Protein AF-A0A7S0M465-F1 (afdb_monomer_lite)

Sequence (315 aa):
QAPLLLCDGDSGLAAVRDRLAAGAGRPAFFLDVRPFVLGVIKTKIKFADHVETARRTAVSAMRAGGILAIDLGDVGTPNWKDKICNVEEYRKTFPLWMLDPSSHRECDKHGQVFRKDDKADIDGADWDEGLNRTLRSFRIVYLSACGPGNYLKDIQTDFLPQSKWSAMRVKVGVATEAISLKRLLDAINDTVNRDGLVPVILDETENSDTFLAFQHTQVVEMKALILRKASEGIDAVREEMRRKLVAAMKNGNTLLIRLTNAQPDLVADYSDEDFFPVAAIFDCRTVEVEGADDPPEQHNTGYGGMVGATPGGTP

Foldseek 3Di:
DFAEEEAAQPPFPVVVVVCLCVDDDAHEFEQECCCLQVHCVVPVDHPVNSLVVNLVSLLVLLLRLHEYEYECEASADPPSLVVQVVDPVSVQAHPSCVVDVPPPPPCPPVNSNADPVSQDDRVNHGSVVSSVVSVVSRHYYYYYNDHPVCCCVRPPVPPDPPPGHDYDHPDPDDDDDDDDLVCVVVVQVCCCVVPVDGDDDDDPPCVNVVSLVPFQEQEAEVVVLVVCCVVPNLQVSLQVLQVSVVVCVVVVHHYHYDCVVHDDPCCVRRDDPVRHNCCVRCVVDDPPPPDPDDDPPPPPPDDDDDDDDDDDDDD

Secondary structure (DSSP, 8-state):
-PPEEE--TTTHHHHHHHHHHHSTT--EEEEE-HHHHHHHHHH---HHHHHHHHHHHHHHHHHTT-EEEEE-TTT---SHHHHHHTSHHHHHHS-GGGT-TTS-----TT-TTS-GGG---BTTB-HHHHHHHHHTT-EEEEE----HHHHHHHTHHHH--TTS-EE----S--------GGGHHHHHHHHHHHH--PPPP--SSSHHHHHHHTSSEEEEEHHHHHHHHHHH-HHHHHHHHHHHHHHHHHHT-EEEEE-TT----IIIII-BTTTB-HHHH--------TT--SPPP----------PPPPPP--

Structure (mmCIF, N/CA/C/O backbone):
data_AF-A0A7S0M465-F1
#
_entry.id   AF-A0A7S0M465-F1
#
loop_
_atom_site.group_PDB
_atom_site.id
_atom_site.type_symbol
_atom_site.label_atom_id
_atom_site.label_alt_id
_atom_site.label_comp_id
_atom_site.label_asym_id
_atom_site.label_entity_id
_atom_site.label_seq_id
_atom_site.pdbx_PDB_ins_code
_atom_site.Cartn_x
_atom_site.Cartn_y
_atom_site.Cartn_z
_atom_site.occupancy
_atom_site.B_iso_or_equiv
_atom_site.auth_seq_id
_atom_site.auth_comp_id
_atom_site.auth_asym_id
_atom_site.auth_atom_id
_atom_site.pdbx_PDB_model_num
ATOM 1 N N . GLN A 1 1 ? -0.756 7.441 -7.969 1.00 50.56 1 GLN A N 1
ATOM 2 C CA . GLN A 1 1 ? -0.695 6.434 -6.890 1.00 50.56 1 GLN A CA 1
ATOM 3 C C . GLN A 1 1 ? 0.712 6.467 -6.337 1.00 50.56 1 GLN A C 1
ATOM 5 O O . GLN A 1 1 ? 1.638 6.542 -7.137 1.00 50.56 1 GLN A O 1
ATOM 10 N N . ALA A 1 2 ? 0.864 6.517 -5.015 1.00 45.16 2 ALA A N 1
ATOM 11 C CA . ALA A 1 2 ? 2.182 6.466 -4.397 1.00 45.16 2 ALA A CA 1
ATOM 12 C C . ALA A 1 2 ? 2.815 5.094 -4.691 1.00 45.16 2 ALA A C 1
ATOM 14 O O . ALA A 1 2 ? 2.096 4.092 -4.623 1.00 45.16 2 ALA A O 1
ATOM 15 N N . PRO A 1 3 ? 4.102 5.016 -5.053 1.00 54.41 3 PRO A N 1
ATOM 16 C CA . PRO A 1 3 ? 4.749 3.728 -5.229 1.00 54.41 3 PRO A CA 1
ATOM 17 C C . PRO A 1 3 ? 4.926 3.056 -3.867 1.00 54.41 3 PRO A C 1
ATOM 19 O O . PRO A 1 3 ? 5.170 3.722 -2.859 1.00 54.41 3 PRO A O 1
ATOM 22 N N . LEU A 1 4 ? 4.770 1.738 -3.853 1.00 59.62 4 LEU A N 1
ATOM 23 C CA . LEU A 1 4 ? 4.742 0.935 -2.637 1.00 59.62 4 LEU A CA 1
ATOM 24 C C . LEU A 1 4 ? 6.126 0.350 -2.384 1.00 59.62 4 LEU A C 1
ATOM 26 O O . LEU A 1 4 ? 6.667 -0.286 -3.277 1.00 59.62 4 LEU A O 1
ATOM 30 N N . LEU A 1 5 ? 6.705 0.513 -1.202 1.00 58.34 5 LEU A N 1
ATOM 31 C CA . LEU A 1 5 ? 7.927 -0.214 -0.847 1.00 58.34 5 LEU A CA 1
ATOM 32 C C . LEU A 1 5 ? 7.570 -1.454 -0.028 1.00 58.34 5 LEU A C 1
ATOM 34 O O . LEU A 1 5 ? 6.904 -1.295 0.991 1.00 58.34 5 LEU A O 1
ATOM 38 N N . LEU A 1 6 ? 8.044 -2.636 -0.436 1.00 63.50 6 LEU A N 1
ATOM 39 C CA . LEU A 1 6 ? 7.978 -3.876 0.341 1.00 63.50 6 LEU A CA 1
ATOM 40 C C . LEU A 1 6 ? 9.369 -4.216 0.881 1.00 63.50 6 LEU A C 1
ATOM 42 O O . LEU A 1 6 ? 10.316 -4.439 0.122 1.00 63.50 6 LEU A O 1
ATOM 46 N N . CYS A 1 7 ? 9.454 -4.287 2.204 1.00 62.38 7 CYS A N 1
ATOM 47 C CA . CYS A 1 7 ? 10.585 -4.842 2.936 1.00 62.38 7 CYS A CA 1
ATOM 48 C C . CYS A 1 7 ? 10.052 -6.038 3.720 1.00 62.38 7 CYS A C 1
ATOM 50 O O . CYS A 1 7 ? 9.207 -5.854 4.597 1.00 62.38 7 CYS A O 1
ATOM 52 N N . ASP A 1 8 ? 10.504 -7.243 3.393 1.00 58.91 8 ASP A N 1
ATOM 53 C CA . ASP A 1 8 ? 10.236 -8.429 4.208 1.00 58.91 8 ASP A CA 1
ATOM 54 C C . ASP A 1 8 ? 11.516 -8.709 4.985 1.00 58.91 8 ASP A C 1
ATOM 56 O O . ASP A 1 8 ? 12.495 -9.225 4.442 1.00 58.91 8 ASP A O 1
ATOM 60 N N . GLY A 1 9 ? 11.534 -8.202 6.220 1.00 54.56 9 GLY A N 1
ATOM 61 C CA . GLY A 1 9 ? 12.703 -8.218 7.095 1.00 54.56 9 GLY A CA 1
ATOM 62 C C . GLY A 1 9 ? 13.150 -9.624 7.486 1.00 54.56 9 GLY A C 1
ATOM 63 O O . GLY A 1 9 ? 14.330 -9.792 7.779 1.00 54.56 9 GLY A O 1
ATOM 64 N N . ASP A 1 10 ? 12.246 -10.609 7.412 1.00 54.31 10 ASP A N 1
ATOM 65 C CA . ASP A 1 10 ? 12.457 -11.942 7.984 1.00 54.31 10 ASP A CA 1
ATOM 66 C C . ASP A 1 10 ? 12.372 -13.064 6.932 1.00 54.31 10 ASP A C 1
ATOM 68 O O . ASP A 1 10 ? 13.139 -14.023 6.996 1.00 54.31 10 ASP A O 1
ATOM 72 N N . SER A 1 11 ? 11.516 -12.943 5.906 1.00 60.66 11 SER A N 1
ATOM 73 C CA . SER A 1 11 ? 11.363 -13.996 4.876 1.00 60.66 11 SER A CA 1
ATOM 74 C C . SER A 1 11 ? 12.333 -13.853 3.698 1.00 60.66 11 SER A C 1
ATOM 76 O O . SER A 1 11 ? 12.434 -14.741 2.847 1.00 60.66 11 SER A O 1
ATOM 78 N N . GLY A 1 12 ? 13.033 -12.719 3.620 1.00 68.44 12 GLY A N 1
ATOM 79 C CA . GLY A 1 12 ? 13.962 -12.400 2.544 1.00 68.44 12 GLY A CA 1
ATOM 80 C C . GLY A 1 12 ? 13.292 -12.053 1.208 1.00 68.44 12 GLY A C 1
ATOM 81 O O . GLY A 1 12 ? 12.119 -12.318 0.941 1.00 68.44 12 GLY A O 1
ATOM 82 N N . LEU A 1 13 ? 14.083 -11.452 0.316 1.00 74.38 13 LEU A N 1
ATOM 83 C CA . LEU A 1 13 ? 13.637 -10.945 -0.987 1.00 74.38 13 LEU A CA 1
ATOM 84 C C . LEU A 1 13 ? 13.003 -12.022 -1.889 1.00 74.38 13 LEU A C 1
ATOM 86 O O . LEU A 1 13 ? 12.102 -11.718 -2.669 1.00 74.38 13 LEU A O 1
ATOM 90 N N . ALA A 1 14 ? 13.471 -13.271 -1.799 1.00 80.56 14 ALA A N 1
ATOM 91 C CA . ALA A 1 14 ? 12.962 -14.379 -2.607 1.00 80.56 14 ALA A CA 1
ATOM 92 C C . ALA A 1 14 ? 11.491 -14.689 -2.290 1.00 80.56 14 ALA A C 1
ATOM 94 O O . ALA A 1 14 ? 10.670 -14.711 -3.201 1.00 80.56 14 ALA A O 1
ATOM 95 N N . ALA A 1 15 ? 11.129 -14.792 -1.008 1.00 75.31 15 ALA A N 1
ATOM 96 C CA . ALA A 1 15 ? 9.753 -15.063 -0.600 1.00 75.31 15 ALA A CA 1
ATOM 97 C C . ALA A 1 15 ? 8.784 -13.954 -1.045 1.00 75.31 15 ALA A C 1
ATOM 99 O O . ALA A 1 15 ? 7.658 -14.230 -1.459 1.00 75.31 15 ALA A O 1
ATOM 100 N N . VAL A 1 16 ? 9.220 -12.689 -1.018 1.00 74.94 16 VAL A N 1
ATOM 101 C CA . VAL A 1 16 ? 8.410 -11.562 -1.517 1.00 74.94 16 VAL A CA 1
ATOM 102 C C . VAL A 1 16 ? 8.178 -11.664 -3.017 1.00 74.94 16 VAL A C 1
ATOM 104 O O . VAL A 1 16 ? 7.069 -11.405 -3.485 1.00 74.94 16 VAL A O 1
ATOM 107 N N . ARG A 1 17 ? 9.208 -12.048 -3.777 1.00 83.00 17 ARG A N 1
ATOM 108 C CA . ARG A 1 17 ? 9.087 -12.272 -5.221 1.00 83.00 17 ARG A CA 1
ATOM 109 C C . ARG A 1 17 ? 8.108 -13.396 -5.515 1.00 83.00 17 ARG A C 1
ATOM 111 O O . ARG A 1 17 ? 7.217 -13.196 -6.335 1.00 83.00 17 ARG A O 1
ATOM 118 N N . ASP A 1 18 ? 8.226 -14.513 -4.809 1.00 83.38 18 ASP A N 1
ATOM 119 C CA . ASP A 1 18 ? 7.352 -15.669 -4.995 1.00 83.38 18 ASP A CA 1
ATOM 120 C C . ASP A 1 18 ? 5.898 -15.316 -4.672 1.00 83.38 18 ASP A C 1
ATOM 122 O O . ASP A 1 18 ? 4.999 -15.638 -5.443 1.00 83.38 18 ASP A O 1
ATOM 126 N N . ARG A 1 19 ? 5.650 -14.551 -3.602 1.00 77.50 19 ARG A N 1
ATOM 127 C CA . ARG A 1 19 ? 4.301 -14.070 -3.264 1.00 77.50 19 ARG A CA 1
ATOM 128 C C . ARG A 1 19 ? 3.743 -13.082 -4.279 1.00 77.50 19 ARG A C 1
ATOM 130 O O . ARG A 1 19 ? 2.567 -13.165 -4.616 1.00 77.50 19 ARG A O 1
ATOM 137 N N . LEU A 1 20 ? 4.559 -12.149 -4.770 1.00 80.56 20 LEU A N 1
ATOM 138 C CA . LEU A 1 20 ? 4.133 -11.230 -5.828 1.00 80.56 20 LEU A CA 1
ATOM 139 C C . LEU A 1 20 ? 3.821 -11.977 -7.125 1.00 80.56 20 LEU A C 1
ATOM 141 O O . LEU A 1 20 ? 2.860 -11.628 -7.805 1.00 80.56 20 LEU A O 1
ATOM 145 N N . ALA A 1 21 ? 4.601 -13.007 -7.447 1.00 83.88 21 ALA A N 1
ATOM 146 C CA . ALA A 1 21 ? 4.361 -13.868 -8.596 1.00 83.88 21 ALA A CA 1
ATOM 147 C C . ALA A 1 21 ? 3.111 -14.750 -8.415 1.00 83.88 21 ALA A C 1
ATOM 149 O O . ALA A 1 21 ? 2.392 -14.981 -9.382 1.00 83.88 21 ALA A O 1
ATOM 150 N N . ALA A 1 22 ? 2.832 -15.201 -7.188 1.00 79.69 22 ALA A N 1
ATOM 151 C CA . ALA A 1 22 ? 1.668 -16.015 -6.836 1.00 79.69 22 ALA A CA 1
ATOM 152 C C . ALA A 1 22 ? 0.379 -15.202 -6.595 1.00 79.69 22 ALA A C 1
ATOM 154 O O . ALA A 1 22 ? -0.691 -15.785 -6.422 1.00 79.69 22 ALA A O 1
ATOM 155 N N . GLY A 1 23 ? 0.463 -13.867 -6.555 1.00 73.44 23 GLY A N 1
ATOM 156 C CA . GLY A 1 23 ? -0.648 -12.976 -6.226 1.00 73.44 23 GLY A CA 1
ATOM 157 C C . GLY A 1 23 ? -1.877 -13.159 -7.126 1.00 73.44 23 GLY A C 1
ATOM 158 O O . GLY A 1 23 ? -1.770 -13.311 -8.343 1.00 73.44 23 GLY A O 1
ATOM 159 N N . ALA A 1 24 ? -3.060 -13.105 -6.504 1.00 51.75 24 ALA A N 1
ATOM 160 C CA . ALA A 1 24 ? -4.368 -13.492 -7.042 1.00 51.75 24 ALA A CA 1
ATOM 161 C C . ALA A 1 24 ? -4.915 -12.596 -8.180 1.00 51.75 24 ALA A C 1
ATOM 163 O O . ALA A 1 24 ? -5.942 -11.935 -8.034 1.00 51.75 24 ALA A O 1
ATOM 164 N N . GLY A 1 25 ? -4.253 -12.594 -9.339 1.00 71.06 25 GLY A N 1
ATOM 165 C CA . GLY A 1 25 ? -4.858 -12.143 -10.599 1.00 71.06 25 GLY A CA 1
ATOM 166 C C . GLY A 1 25 ? -4.150 -11.007 -11.331 1.00 71.06 25 GLY A C 1
ATOM 167 O O . GLY A 1 25 ? -4.726 -10.458 -12.269 1.00 71.06 25 GLY A O 1
ATOM 168 N N . ARG A 1 26 ? -2.918 -10.637 -10.950 1.00 80.94 26 ARG A N 1
ATOM 169 C CA . ARG A 1 26 ? -2.102 -9.694 -11.737 1.00 80.94 26 ARG A CA 1
ATOM 170 C C . ARG A 1 26 ? -0.683 -10.217 -11.932 1.00 80.94 26 ARG A C 1
ATOM 172 O O . ARG A 1 26 ? -0.046 -10.570 -10.945 1.00 80.94 26 ARG A O 1
ATOM 179 N N . PRO A 1 27 ? -0.153 -10.213 -13.166 1.00 88.94 27 PRO A N 1
ATOM 180 C CA . PRO A 1 27 ? 1.224 -10.618 -13.403 1.00 88.94 27 PRO A CA 1
ATOM 181 C C . PRO A 1 27 ? 2.200 -9.619 -12.770 1.00 88.94 27 PRO A C 1
ATOM 183 O O . PRO A 1 27 ? 2.052 -8.401 -12.921 1.00 88.94 27 PRO A O 1
ATOM 186 N N . ALA A 1 28 ? 3.207 -10.143 -12.075 1.00 90.31 28 ALA A N 1
ATOM 187 C CA . ALA A 1 28 ? 4.319 -9.372 -11.538 1.00 90.31 28 ALA A CA 1
ATOM 188 C C . ALA A 1 28 ? 5.539 -9.453 -12.466 1.00 90.31 28 ALA A C 1
ATOM 190 O O . ALA A 1 28 ? 5.893 -10.515 -12.974 1.00 90.31 28 ALA A O 1
ATOM 191 N N . PHE A 1 29 ? 6.195 -8.315 -12.666 1.00 92.31 29 PHE A N 1
ATOM 192 C CA . PHE A 1 29 ? 7.368 -8.143 -13.514 1.00 92.31 29 PHE A CA 1
ATOM 193 C C . PHE A 1 29 ? 8.492 -7.557 -12.675 1.00 92.31 29 PHE A C 1
ATOM 195 O O . PHE A 1 29 ? 8.299 -6.538 -12.017 1.00 92.31 29 PHE A O 1
ATOM 202 N N . PHE A 1 30 ? 9.670 -8.168 -12.717 1.00 91.44 30 PHE A N 1
ATOM 203 C CA . PHE A 1 30 ? 10.783 -7.786 -11.855 1.00 91.44 30 PHE A CA 1
ATOM 204 C C . PHE A 1 30 ? 11.860 -7.044 -12.643 1.00 91.44 30 PHE A C 1
ATOM 206 O O . PHE A 1 30 ? 12.346 -7.528 -13.666 1.00 91.44 30 PHE A O 1
ATOM 213 N N . LEU A 1 31 ? 12.242 -5.867 -12.155 1.00 90.50 31 LEU A N 1
ATOM 214 C CA . LEU A 1 31 ? 13.311 -5.039 -12.699 1.00 90.50 31 LEU A CA 1
ATOM 215 C C . LEU A 1 31 ? 14.465 -5.020 -11.697 1.00 90.50 31 LEU A C 1
ATOM 217 O O . LEU A 1 31 ? 14.378 -4.367 -10.664 1.00 90.50 31 LEU A O 1
ATOM 221 N N . ASP A 1 32 ? 15.542 -5.738 -12.011 1.00 89.81 32 ASP A N 1
ATOM 222 C CA . ASP A 1 32 ? 16.774 -5.755 -11.216 1.00 89.81 32 ASP A CA 1
ATOM 223 C C . ASP A 1 32 ? 17.556 -4.454 -11.434 1.00 89.81 32 ASP A C 1
ATOM 225 O O . ASP A 1 32 ? 17.956 -4.163 -12.561 1.00 89.81 32 ASP A O 1
ATOM 229 N N . VAL A 1 33 ? 17.794 -3.654 -10.392 1.00 87.75 33 VAL A N 1
ATOM 230 C CA . VAL A 1 33 ? 18.569 -2.408 -10.544 1.00 87.75 33 VAL A CA 1
ATOM 231 C C . VAL A 1 33 ? 20.077 -2.608 -10.398 1.00 87.75 33 VAL A C 1
ATOM 233 O O . VAL A 1 33 ? 20.839 -1.687 -10.706 1.00 87.75 33 VAL A O 1
ATOM 236 N N . ARG A 1 34 ? 20.551 -3.787 -9.968 1.00 87.25 34 ARG A N 1
ATOM 237 C CA . ARG A 1 34 ? 21.975 -4.031 -9.672 1.00 87.25 34 ARG A CA 1
ATOM 238 C C . ARG A 1 34 ? 22.906 -3.665 -10.826 1.00 87.25 34 ARG A C 1
ATOM 240 O O . ARG A 1 34 ? 23.941 -3.060 -10.542 1.00 87.25 34 ARG A O 1
ATOM 247 N N . PRO A 1 35 ? 22.590 -3.924 -12.110 1.00 90.19 35 PRO A N 1
ATOM 248 C CA . PRO A 1 35 ? 23.484 -3.519 -13.195 1.00 90.19 35 PRO A CA 1
ATOM 249 C C . PRO A 1 35 ? 23.598 -2.000 -13.378 1.00 90.19 35 PRO A C 1
ATOM 251 O O . PRO A 1 35 ? 24.667 -1.521 -13.757 1.00 90.19 35 PRO A O 1
ATOM 254 N N . PHE A 1 36 ? 22.568 -1.218 -13.031 1.00 85.25 36 PHE A N 1
ATOM 255 C CA . PHE A 1 36 ? 22.672 0.249 -13.018 1.00 85.25 36 PHE A CA 1
ATOM 256 C C . PHE A 1 36 ? 23.567 0.755 -11.883 1.00 85.25 36 PHE A C 1
ATOM 258 O O . PHE A 1 36 ? 24.259 1.772 -12.000 1.00 85.25 36 PHE A O 1
ATOM 265 N N . VAL A 1 37 ? 23.563 0.032 -10.769 1.00 83.50 37 VAL A N 1
ATOM 266 C CA . VAL A 1 37 ? 24.281 0.392 -9.551 1.00 83.50 37 VAL A CA 1
ATOM 267 C C . VAL A 1 37 ? 25.748 -0.024 -9.624 1.00 83.50 37 VAL A C 1
ATOM 269 O O . VAL A 1 37 ? 26.639 0.825 -9.567 1.00 83.50 37 VAL A O 1
ATOM 272 N N . LEU A 1 38 ? 25.985 -1.324 -9.779 1.00 84.69 38 LEU A N 1
ATOM 273 C CA . LEU A 1 38 ? 27.286 -1.978 -9.661 1.00 84.69 38 LEU A CA 1
ATOM 274 C C . LEU A 1 38 ? 28.108 -1.933 -10.955 1.00 84.69 38 LEU A C 1
ATOM 276 O O . LEU A 1 38 ? 29.318 -2.164 -10.922 1.00 84.69 38 LEU A O 1
ATOM 280 N N . GLY A 1 39 ? 27.458 -1.645 -12.085 1.00 84.94 39 GLY A N 1
ATOM 281 C CA . GLY A 1 39 ? 28.085 -1.572 -13.398 1.00 84.94 39 GLY A CA 1
ATOM 282 C C . GLY A 1 39 ? 28.521 -2.929 -13.964 1.00 84.94 39 GLY A C 1
ATOM 283 O O . GLY A 1 39 ? 28.316 -3.998 -13.379 1.00 84.94 39 GLY A O 1
ATOM 284 N N . VAL A 1 40 ? 29.146 -2.870 -15.143 1.00 88.81 40 VAL A N 1
ATOM 285 C CA . VAL A 1 40 ? 29.474 -4.042 -15.975 1.00 88.81 40 VAL A CA 1
ATOM 286 C C . VAL A 1 40 ? 30.501 -4.962 -15.318 1.00 88.81 40 VAL A C 1
ATOM 288 O O . VAL A 1 40 ? 30.406 -6.174 -15.455 1.00 88.81 40 VAL A O 1
ATOM 291 N N . ILE A 1 41 ? 31.465 -4.416 -14.572 1.00 87.44 41 ILE A N 1
ATOM 292 C CA . ILE A 1 41 ? 32.550 -5.209 -13.964 1.00 87.44 41 ILE A CA 1
ATOM 293 C C . ILE A 1 41 ? 31.986 -6.253 -12.995 1.00 87.44 41 ILE A C 1
ATOM 295 O O . ILE A 1 41 ? 32.416 -7.404 -12.998 1.00 87.44 41 ILE A O 1
ATOM 299 N N . LYS A 1 42 ? 31.003 -5.857 -12.183 1.00 88.88 42 LYS A N 1
ATOM 300 C CA . LYS A 1 42 ? 30.401 -6.729 -11.170 1.00 88.88 42 LYS A CA 1
ATOM 301 C C . LYS A 1 42 ? 29.280 -7.597 -11.733 1.00 88.88 42 LYS A C 1
ATOM 303 O O . LYS A 1 42 ? 29.162 -8.753 -11.350 1.00 88.88 42 LYS A O 1
ATOM 308 N N . THR A 1 43 ? 28.463 -7.052 -12.633 1.00 90.50 43 THR A N 1
ATOM 309 C CA . THR A 1 43 ? 27.266 -7.753 -13.131 1.00 90.50 43 THR A CA 1
ATOM 310 C C . THR A 1 43 ? 27.490 -8.521 -14.424 1.00 90.50 43 THR A C 1
ATOM 312 O O . THR A 1 43 ? 26.683 -9.378 -14.763 1.00 90.50 43 THR A O 1
ATOM 315 N N . LYS A 1 44 ? 28.578 -8.233 -15.149 1.00 94.06 44 LYS A N 1
ATOM 316 C CA . LYS A 1 44 ? 28.857 -8.722 -16.509 1.00 94.06 44 LYS A CA 1
ATOM 317 C C . LYS A 1 44 ? 27.785 -8.338 -17.540 1.00 94.06 44 LYS A C 1
ATOM 319 O O . LYS A 1 44 ? 27.780 -8.878 -18.641 1.00 94.06 44 LYS A O 1
ATOM 324 N N . ILE A 1 45 ? 26.911 -7.385 -17.211 1.00 92.56 45 ILE A N 1
ATOM 325 C CA . ILE A 1 45 ? 25.843 -6.890 -18.083 1.00 92.56 45 ILE A CA 1
ATOM 326 C C . ILE A 1 45 ? 26.211 -5.478 -18.530 1.00 92.56 45 ILE A C 1
ATOM 328 O O . ILE A 1 45 ? 26.539 -4.628 -17.700 1.00 92.56 45 ILE A O 1
ATOM 332 N N . LYS A 1 46 ? 26.172 -5.210 -19.840 1.00 92.31 46 LYS A N 1
ATOM 333 C CA . LYS A 1 46 ? 26.409 -3.861 -20.367 1.00 92.31 46 LYS A CA 1
ATOM 334 C C . LYS A 1 46 ? 25.254 -2.944 -19.977 1.00 92.31 46 LYS A C 1
ATOM 336 O O . LYS A 1 46 ? 24.094 -3.335 -20.039 1.00 92.31 46 LYS A O 1
ATOM 341 N N . PHE A 1 47 ? 25.575 -1.697 -19.638 1.00 88.75 47 PHE A N 1
ATOM 342 C CA . PHE A 1 47 ? 24.572 -0.725 -19.202 1.00 88.75 47 PHE A CA 1
ATOM 343 C C . PHE A 1 47 ? 23.463 -0.522 -20.249 1.00 88.75 47 PHE A C 1
ATOM 345 O O . PHE A 1 47 ? 22.293 -0.571 -19.894 1.00 88.75 47 PHE A O 1
ATOM 352 N N . ALA A 1 48 ? 23.819 -0.386 -21.533 1.00 89.44 48 ALA A N 1
ATOM 353 C CA . ALA A 1 48 ? 22.864 -0.230 -22.636 1.00 89.44 48 ALA A CA 1
ATOM 354 C C . ALA A 1 48 ? 21.879 -1.410 -22.749 1.00 89.44 48 ALA A C 1
ATOM 356 O O . ALA A 1 48 ? 20.666 -1.211 -22.808 1.00 89.44 48 ALA A O 1
ATOM 357 N N . ASP A 1 49 ? 22.401 -2.640 -22.711 1.00 91.81 49 ASP A N 1
ATOM 358 C CA . ASP A 1 49 ? 21.596 -3.866 -22.787 1.00 91.81 49 ASP A CA 1
ATOM 359 C C . ASP A 1 49 ? 20.631 -3.959 -21.595 1.00 91.81 49 ASP A C 1
ATOM 361 O O . ASP A 1 49 ? 19.476 -4.376 -21.733 1.00 91.81 49 ASP A O 1
ATOM 365 N N . HIS A 1 50 ? 21.087 -3.514 -20.419 1.00 91.56 50 HIS A N 1
ATOM 366 C CA . HIS A 1 50 ? 20.257 -3.486 -19.221 1.00 91.56 50 HIS A CA 1
ATOM 367 C C . HIS A 1 50 ? 19.172 -2.410 -19.268 1.00 91.56 50 HIS A C 1
ATOM 369 O O . HIS A 1 50 ? 18.043 -2.676 -18.862 1.00 91.56 50 HIS A O 1
ATOM 375 N N . VAL A 1 51 ? 19.472 -1.219 -19.801 1.00 88.31 51 VAL A N 1
ATOM 376 C CA . VAL A 1 51 ? 18.465 -0.167 -20.030 1.00 88.31 51 VAL A CA 1
ATOM 377 C C . VAL A 1 51 ? 17.345 -0.695 -20.926 1.00 88.31 51 VAL A C 1
ATOM 379 O O . VAL A 1 51 ? 16.171 -0.535 -20.592 1.00 88.31 51 VAL A O 1
ATOM 382 N N . GLU A 1 52 ? 17.682 -1.369 -22.027 1.00 89.50 52 GLU A N 1
ATOM 383 C CA . GLU A 1 52 ? 16.682 -1.936 -22.938 1.00 89.50 52 GLU A CA 1
ATOM 384 C C . GLU A 1 52 ? 15.874 -3.062 -22.279 1.00 89.50 52 GLU A C 1
ATOM 386 O O . GLU A 1 52 ? 14.654 -3.124 -22.439 1.00 89.50 52 GLU A O 1
ATOM 391 N N . THR A 1 53 ? 16.525 -3.922 -21.493 1.00 91.75 53 THR A N 1
ATOM 392 C CA . THR A 1 53 ? 15.843 -4.974 -20.725 1.00 91.75 53 THR A CA 1
ATOM 393 C C . THR A 1 53 ? 14.845 -4.367 -19.740 1.00 91.75 53 THR A C 1
ATOM 395 O O . THR A 1 53 ? 13.667 -4.718 -19.746 1.00 91.75 53 THR A O 1
ATOM 398 N N . ALA A 1 54 ? 15.285 -3.392 -18.947 1.00 89.38 54 ALA A N 1
ATOM 399 C CA . ALA A 1 54 ? 14.452 -2.697 -17.976 1.00 89.38 54 ALA A CA 1
ATOM 400 C C . ALA A 1 54 ? 13.277 -1.955 -18.637 1.00 89.38 54 ALA A C 1
ATOM 402 O O . ALA A 1 54 ? 12.154 -2.003 -18.130 1.00 89.38 54 ALA A O 1
ATOM 403 N N . ARG A 1 55 ? 13.503 -1.335 -19.803 1.00 89.12 55 ARG A N 1
ATOM 404 C CA . ARG A 1 55 ? 12.452 -0.710 -20.615 1.00 89.12 55 ARG A CA 1
ATOM 405 C C . ARG A 1 55 ? 11.397 -1.736 -21.033 1.00 89.12 55 ARG A C 1
ATOM 407 O O . ARG A 1 55 ? 10.213 -1.515 -20.794 1.00 89.12 55 ARG A O 1
ATOM 414 N N . ARG A 1 56 ? 11.806 -2.874 -21.606 1.00 90.06 56 ARG A N 1
ATOM 415 C CA . ARG A 1 56 ? 10.889 -3.953 -22.029 1.00 90.06 56 ARG A CA 1
ATOM 416 C C . ARG A 1 56 ? 10.085 -4.519 -20.864 1.00 90.06 56 ARG A C 1
ATOM 418 O O . ARG A 1 56 ? 8.883 -4.742 -21.014 1.00 90.06 56 ARG A O 1
ATOM 425 N N . THR A 1 57 ? 10.714 -4.705 -19.706 1.00 91.25 57 THR A N 1
ATOM 426 C CA . THR A 1 57 ? 10.035 -5.146 -18.480 1.00 91.25 57 THR A CA 1
ATOM 427 C C . THR A 1 57 ? 8.957 -4.148 -18.057 1.00 91.25 57 THR A C 1
ATOM 429 O O . THR A 1 57 ? 7.818 -4.544 -17.815 1.00 91.25 57 THR A O 1
ATOM 432 N N . ALA A 1 58 ? 9.279 -2.851 -18.029 1.00 86.44 58 ALA A N 1
ATOM 433 C CA . ALA A 1 58 ? 8.322 -1.803 -17.676 1.00 86.44 58 ALA A CA 1
ATOM 434 C C . ALA A 1 58 ? 7.144 -1.734 -18.663 1.00 86.44 58 ALA A C 1
ATOM 436 O O . ALA A 1 58 ? 5.988 -1.673 -18.243 1.00 86.44 58 ALA A O 1
ATOM 437 N N . VAL A 1 59 ? 7.421 -1.805 -19.969 1.00 85.31 59 VAL A N 1
ATOM 438 C CA . VAL A 1 59 ? 6.388 -1.832 -21.017 1.00 85.31 59 VAL A CA 1
ATOM 439 C C . VAL A 1 59 ? 5.484 -3.054 -20.878 1.00 85.31 59 VAL A C 1
ATOM 441 O O . VAL A 1 59 ? 4.264 -2.918 -20.931 1.00 85.31 59 VAL A O 1
ATOM 444 N N . SER A 1 60 ? 6.056 -4.233 -20.636 1.00 89.00 60 SER A N 1
ATOM 445 C CA . SER A 1 60 ? 5.288 -5.472 -20.457 1.00 89.00 60 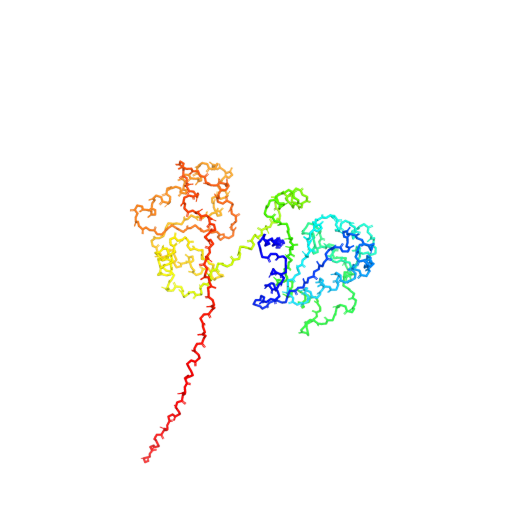SER A CA 1
ATOM 446 C C . SER A 1 60 ? 4.360 -5.389 -19.244 1.00 89.00 60 SER A C 1
ATOM 448 O O . SER A 1 60 ? 3.184 -5.739 -19.341 1.00 89.00 60 SER A O 1
ATOM 450 N N . ALA A 1 61 ? 4.852 -4.833 -18.135 1.00 88.19 61 ALA A N 1
ATOM 451 C CA . ALA A 1 61 ? 4.054 -4.612 -16.936 1.00 88.19 61 ALA A CA 1
ATOM 452 C C . ALA A 1 61 ? 2.872 -3.663 -17.176 1.00 88.19 61 ALA A C 1
ATOM 454 O O . ALA A 1 61 ? 1.763 -3.931 -16.713 1.00 88.19 61 ALA A O 1
ATOM 455 N N . MET A 1 62 ? 3.081 -2.587 -17.940 1.00 83.00 62 MET A N 1
ATOM 456 C CA . MET A 1 62 ? 2.011 -1.656 -18.311 1.00 83.00 62 MET A CA 1
ATOM 457 C C . MET A 1 62 ? 0.970 -2.299 -19.226 1.00 83.00 62 MET A C 1
ATOM 459 O O . MET A 1 62 ? -0.228 -2.159 -18.975 1.00 83.00 62 MET A O 1
ATOM 463 N N . ARG A 1 63 ? 1.404 -3.030 -20.261 1.00 84.75 63 ARG A N 1
ATOM 464 C CA . ARG A 1 63 ? 0.491 -3.727 -21.184 1.00 84.75 63 ARG A CA 1
ATOM 465 C C . ARG A 1 63 ? -0.380 -4.739 -20.452 1.00 84.75 63 ARG A C 1
ATOM 467 O O . ARG A 1 63 ? -1.559 -4.847 -20.745 1.00 84.75 63 ARG A O 1
ATOM 474 N N . ALA A 1 64 ? 0.181 -5.423 -19.463 1.00 86.19 64 ALA A N 1
ATOM 475 C CA . ALA A 1 64 ? -0.551 -6.402 -18.675 1.00 86.19 64 ALA A CA 1
ATOM 476 C C . ALA A 1 64 ? -1.416 -5.789 -17.555 1.00 86.19 64 ALA A C 1
ATOM 478 O O . ALA A 1 64 ? -2.094 -6.526 -16.843 1.00 86.19 64 ALA A O 1
ATOM 479 N N . GLY A 1 65 ? -1.354 -4.467 -17.327 1.00 82.88 65 GLY A N 1
ATOM 480 C CA . GLY A 1 65 ? -1.962 -3.839 -16.146 1.00 82.88 65 GLY A CA 1
ATOM 481 C C . GLY A 1 65 ? -1.459 -4.447 -14.829 1.00 82.88 65 GLY A C 1
ATOM 482 O O . GLY A 1 65 ? -2.200 -4.498 -13.845 1.00 82.88 65 GLY A O 1
ATOM 483 N N . GLY A 1 66 ? -0.228 -4.964 -14.846 1.00 86.81 66 GLY A N 1
ATOM 484 C CA . GLY A 1 66 ? 0.368 -5.767 -13.790 1.00 86.81 66 GLY A CA 1
ATOM 485 C C . GLY A 1 66 ? 1.147 -4.946 -12.768 1.00 86.81 66 GLY A C 1
ATOM 486 O O . GLY A 1 66 ? 0.973 -3.733 -12.622 1.00 86.81 66 GLY A O 1
ATOM 487 N N . ILE A 1 67 ? 2.033 -5.630 -12.052 1.00 86.06 67 ILE A N 1
ATOM 488 C CA . ILE A 1 67 ? 2.901 -5.034 -11.036 1.00 86.06 67 ILE A CA 1
ATOM 489 C C . ILE A 1 67 ? 4.321 -4.953 -11.594 1.00 86.06 67 ILE A C 1
ATOM 491 O O . ILE A 1 67 ? 4.893 -5.976 -11.952 1.00 86.06 67 ILE A O 1
ATOM 495 N N . LEU A 1 68 ? 4.914 -3.761 -11.640 1.00 88.44 68 LEU A N 1
ATOM 496 C CA . LEU A 1 68 ? 6.351 -3.589 -11.854 1.00 88.44 68 LEU A CA 1
ATOM 497 C C . LEU A 1 68 ? 7.056 -3.528 -10.496 1.00 88.44 68 LEU A C 1
ATOM 499 O O . LEU A 1 68 ? 6.991 -2.513 -9.803 1.00 88.44 68 LEU A O 1
ATOM 503 N N . ALA A 1 69 ? 7.725 -4.615 -10.130 1.00 88.38 69 ALA A N 1
ATOM 504 C CA . ALA A 1 69 ? 8.538 -4.746 -8.933 1.00 88.38 69 ALA A CA 1
ATOM 505 C C . ALA A 1 69 ? 9.997 -4.353 -9.228 1.00 88.38 69 ALA A C 1
ATOM 507 O O . ALA A 1 69 ? 10.740 -5.085 -9.880 1.00 88.38 69 ALA A O 1
ATOM 508 N N . ILE A 1 70 ? 10.412 -3.181 -8.759 1.00 86.50 70 ILE A N 1
ATOM 509 C CA . ILE A 1 70 ? 11.774 -2.660 -8.853 1.00 86.50 70 ILE A CA 1
ATOM 510 C C . ILE A 1 70 ? 12.578 -3.246 -7.706 1.00 86.50 70 ILE A C 1
ATOM 512 O O . ILE A 1 70 ? 12.419 -2.845 -6.556 1.00 86.50 70 ILE A O 1
ATOM 516 N N . ASP A 1 71 ? 13.441 -4.194 -8.027 1.00 87.38 71 ASP A N 1
ATOM 517 C CA . ASP A 1 71 ? 14.296 -4.842 -7.056 1.00 87.38 71 ASP A CA 1
ATOM 518 C C . ASP A 1 71 ? 15.567 -4.036 -6.802 1.00 87.38 71 ASP A C 1
ATOM 520 O O . ASP A 1 71 ? 16.437 -3.941 -7.669 1.00 87.38 71 ASP A O 1
ATOM 524 N N . LEU A 1 72 ? 15.654 -3.479 -5.596 1.00 79.06 72 LEU A N 1
ATOM 525 C CA . LEU A 1 72 ? 16.801 -2.748 -5.067 1.00 79.06 72 LEU A CA 1
ATOM 526 C C . LEU A 1 72 ? 17.850 -3.682 -4.442 1.00 79.06 72 LEU A C 1
ATOM 528 O O . LEU A 1 72 ? 18.966 -3.243 -4.172 1.00 79.06 72 LEU A O 1
ATOM 532 N N . GLY A 1 73 ? 17.521 -4.961 -4.233 1.00 75.12 73 GLY A N 1
ATOM 533 C CA . GLY A 1 73 ? 18.423 -5.970 -3.691 1.00 75.12 73 GLY A CA 1
ATOM 534 C C . GLY A 1 73 ? 19.057 -5.572 -2.356 1.00 75.12 73 GLY A C 1
ATOM 535 O O . GLY A 1 73 ? 18.418 -4.979 -1.486 1.00 75.12 73 GLY A O 1
ATOM 536 N N . ASP A 1 74 ? 20.336 -5.921 -2.223 1.00 71.25 74 ASP A N 1
ATOM 537 C CA . ASP A 1 74 ? 21.272 -5.536 -1.160 1.00 71.25 74 ASP A CA 1
ATOM 538 C C . ASP A 1 74 ? 22.069 -4.265 -1.494 1.00 71.25 74 ASP A C 1
ATOM 540 O O . ASP A 1 74 ? 22.732 -3.684 -0.638 1.00 71.25 74 ASP A O 1
ATOM 544 N N . VAL A 1 75 ? 22.023 -3.829 -2.753 1.00 66.19 75 VAL A N 1
ATOM 545 C CA . VAL A 1 75 ? 22.825 -2.708 -3.253 1.00 66.19 75 VAL A CA 1
ATOM 546 C C . VAL A 1 75 ? 22.268 -1.342 -2.856 1.00 66.19 75 VAL A C 1
ATOM 548 O O . VAL A 1 75 ? 22.929 -0.328 -3.086 1.00 66.19 75 VAL A O 1
ATOM 551 N N . GLY A 1 76 ? 21.067 -1.317 -2.273 1.00 63.12 76 GLY A N 1
ATOM 552 C CA . GLY A 1 76 ? 20.376 -0.101 -1.875 1.00 63.12 76 GLY A CA 1
ATOM 553 C C . GLY A 1 76 ? 19.981 0.757 -3.075 1.00 63.12 76 GLY A C 1
ATOM 554 O O . GLY A 1 76 ? 19.726 0.277 -4.181 1.00 63.12 76 GLY A O 1
ATOM 555 N N . THR A 1 77 ? 19.915 2.064 -2.857 1.00 61.38 77 THR A N 1
ATOM 556 C CA . THR A 1 77 ? 19.332 3.044 -3.783 1.00 61.38 77 THR A CA 1
ATOM 557 C C . THR A 1 77 ? 20.352 4.028 -4.376 1.00 61.38 77 THR A C 1
ATOM 559 O O . THR A 1 77 ? 20.086 5.228 -4.393 1.00 61.38 77 THR A O 1
ATOM 562 N N . PRO A 1 78 ? 21.509 3.623 -4.932 1.00 57.78 78 PRO A N 1
ATOM 563 C CA . PRO A 1 78 ? 22.435 4.609 -5.471 1.00 57.78 78 PRO A CA 1
ATOM 564 C C . PRO A 1 78 ? 21.933 5.097 -6.826 1.00 57.78 78 PRO A C 1
ATOM 566 O O . PRO A 1 78 ? 22.111 4.424 -7.838 1.00 57.78 78 PRO A O 1
ATOM 569 N N . ASN A 1 79 ? 21.279 6.258 -6.799 1.00 67.81 79 ASN A N 1
ATOM 570 C CA . ASN A 1 79 ? 21.002 7.227 -7.861 1.00 67.81 79 ASN A CA 1
ATOM 571 C C . ASN A 1 79 ? 20.959 6.719 -9.321 1.00 67.81 79 ASN A C 1
ATOM 573 O O . ASN A 1 79 ? 21.469 7.333 -10.260 1.00 67.81 79 ASN A O 1
ATOM 577 N N . TRP A 1 80 ? 20.382 5.540 -9.525 1.00 74.25 80 TRP A N 1
ATOM 578 C CA . TRP A 1 80 ? 20.407 4.852 -10.809 1.00 74.25 80 TRP A CA 1
ATOM 579 C C . TRP A 1 80 ? 19.487 5.542 -11.813 1.00 74.25 80 TRP A C 1
ATOM 581 O O . TRP A 1 80 ? 19.751 5.493 -13.012 1.00 74.25 80 TRP A O 1
ATOM 591 N N . LYS A 1 81 ? 18.459 6.238 -11.310 1.00 73.19 81 LYS A N 1
ATOM 592 C CA . LYS A 1 81 ? 17.605 7.125 -12.098 1.00 73.19 81 LYS A CA 1
ATOM 593 C C . LYS A 1 81 ? 18.455 8.199 -12.763 1.00 73.19 81 LYS A C 1
ATOM 595 O O . LYS A 1 81 ? 18.453 8.266 -13.986 1.00 73.19 81 LYS A O 1
ATOM 600 N N . ASP A 1 82 ? 19.277 8.926 -12.004 1.00 73.31 82 ASP A N 1
ATOM 601 C CA . ASP A 1 82 ? 20.141 9.972 -12.562 1.00 73.31 82 ASP A CA 1
ATOM 602 C C . ASP A 1 82 ? 21.138 9.420 -13.580 1.00 73.31 82 ASP A C 1
ATOM 604 O O . ASP A 1 82 ? 21.393 10.055 -14.601 1.00 73.31 82 ASP A O 1
ATOM 608 N N . LYS A 1 83 ? 21.659 8.204 -13.374 1.00 75.88 83 LYS A N 1
ATOM 609 C CA . LYS A 1 83 ? 22.527 7.553 -14.372 1.00 75.88 83 LYS A CA 1
ATOM 610 C C . LYS A 1 83 ? 21.819 7.320 -15.710 1.00 75.88 83 LYS A C 1
ATOM 612 O O . LYS A 1 83 ? 22.462 7.430 -16.749 1.00 75.88 83 LYS A O 1
ATOM 617 N N . ILE A 1 84 ? 20.524 7.004 -15.697 1.00 76.06 84 ILE A N 1
ATOM 618 C CA . ILE A 1 84 ? 19.713 6.872 -16.916 1.00 76.06 84 ILE A CA 1
ATOM 619 C C . ILE A 1 84 ? 19.363 8.266 -17.467 1.00 76.06 84 ILE A C 1
ATOM 621 O O . ILE A 1 84 ? 19.508 8.500 -18.664 1.00 76.06 84 ILE A O 1
ATOM 625 N N . CYS A 1 85 ? 18.959 9.206 -16.605 1.00 69.00 85 CYS A N 1
ATOM 626 C CA . CYS A 1 85 ? 18.549 10.567 -16.974 1.00 69.00 85 CYS A CA 1
ATOM 627 C C . CYS A 1 85 ? 19.671 11.398 -17.612 1.00 69.00 85 CYS A C 1
ATOM 629 O O . CYS A 1 85 ? 19.396 12.233 -18.473 1.00 69.00 85 CYS A O 1
ATOM 631 N N . ASN A 1 86 ? 20.920 11.176 -17.197 1.00 76.25 86 ASN A N 1
ATOM 632 C CA . ASN A 1 86 ? 22.085 11.925 -17.673 1.00 76.25 86 ASN A CA 1
ATOM 633 C C . ASN A 1 86 ? 22.588 11.467 -19.050 1.00 76.25 86 ASN A C 1
ATOM 635 O O . ASN A 1 86 ? 23.469 12.109 -19.619 1.00 76.25 86 ASN A O 1
ATOM 639 N N . VAL A 1 87 ? 22.040 10.382 -19.607 1.00 79.94 87 VAL A N 1
ATOM 640 C CA . VAL A 1 87 ? 22.373 9.914 -20.955 1.00 79.94 87 VAL A CA 1
ATOM 641 C C . VAL A 1 87 ? 21.199 10.210 -21.884 1.00 79.94 87 VAL A C 1
ATOM 643 O O . VAL A 1 87 ? 20.136 9.597 -21.781 1.00 79.94 87 VAL A O 1
ATOM 646 N N . GLU A 1 88 ? 21.395 11.148 -22.814 1.00 78.56 88 GLU A N 1
ATOM 647 C CA . GLU A 1 88 ? 20.335 11.651 -23.701 1.00 78.56 88 GLU A CA 1
ATOM 648 C C . GLU A 1 88 ? 19.635 10.536 -24.500 1.00 78.56 88 GLU A C 1
ATOM 650 O O . GLU A 1 88 ? 18.415 10.560 -24.666 1.00 78.56 88 GLU A O 1
A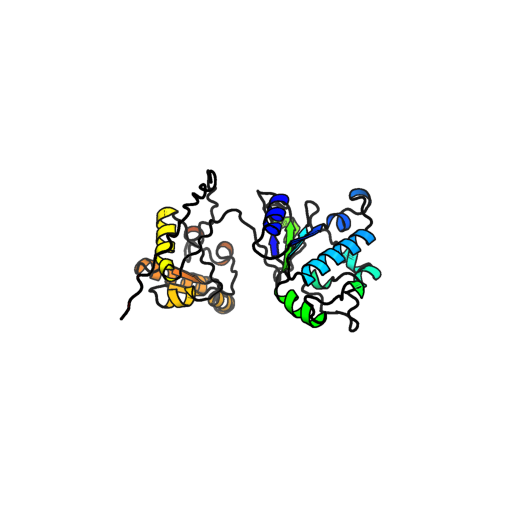TOM 655 N N . GLU A 1 89 ? 20.390 9.530 -24.949 1.00 81.88 89 GLU A N 1
ATOM 656 C CA . GLU A 1 89 ? 19.870 8.366 -25.676 1.00 81.88 89 GLU A CA 1
ATOM 657 C C . GLU A 1 89 ? 18.837 7.575 -24.855 1.00 81.88 89 GLU A C 1
ATOM 659 O O . GLU A 1 89 ? 17.768 7.208 -25.354 1.00 81.88 89 GLU A O 1
ATOM 664 N N . TYR A 1 90 ? 19.122 7.347 -23.573 1.00 80.75 90 TYR A N 1
ATOM 665 C CA . TYR A 1 90 ? 18.243 6.579 -22.695 1.00 80.75 90 TYR A CA 1
ATOM 666 C C . TYR A 1 90 ? 17.078 7.415 -22.189 1.00 80.75 90 TYR A C 1
ATOM 668 O O . TYR A 1 90 ? 15.971 6.900 -22.070 1.00 80.75 90 TYR A O 1
ATOM 676 N N . ARG A 1 91 ? 17.277 8.719 -21.972 1.00 75.00 91 ARG A N 1
ATOM 677 C CA . ARG A 1 91 ? 16.196 9.632 -21.581 1.00 75.00 91 ARG A CA 1
ATOM 678 C C . ARG A 1 91 ? 15.041 9.644 -22.592 1.00 75.00 91 ARG A C 1
ATOM 680 O O . ARG A 1 91 ? 13.894 9.788 -22.186 1.00 75.00 91 ARG A O 1
ATOM 687 N N . LYS A 1 92 ? 15.331 9.476 -23.888 1.00 72.94 92 LYS A N 1
ATOM 688 C CA . LYS A 1 92 ? 14.314 9.433 -24.958 1.00 72.94 92 LYS A CA 1
ATOM 689 C C . LYS A 1 92 ? 13.548 8.111 -25.020 1.00 72.94 92 LYS A C 1
ATOM 691 O O . LYS A 1 92 ? 12.415 8.087 -25.485 1.00 72.94 92 LYS A O 1
ATOM 696 N N . THR A 1 93 ? 14.163 7.018 -24.578 1.00 73.12 93 THR A N 1
ATOM 697 C CA . THR A 1 93 ? 13.657 5.654 -24.800 1.00 73.12 93 THR A CA 1
ATOM 698 C C . THR A 1 93 ? 13.166 4.972 -23.527 1.00 73.12 93 THR A C 1
ATOM 700 O O . THR A 1 93 ? 12.361 4.048 -23.597 1.00 73.12 93 THR A O 1
ATOM 703 N N . PHE A 1 94 ? 13.623 5.409 -22.357 1.00 76.38 94 PHE A N 1
ATOM 704 C CA . PHE A 1 94 ? 13.236 4.849 -21.074 1.00 76.38 94 PHE A CA 1
ATOM 705 C C . PHE A 1 94 ? 12.062 5.639 -20.475 1.00 76.38 94 PHE A C 1
ATOM 707 O O . PHE A 1 94 ? 12.126 6.869 -20.420 1.00 76.38 94 PHE A O 1
ATOM 714 N N . PRO A 1 95 ? 11.000 4.983 -19.973 1.00 70.38 95 PRO A N 1
ATOM 715 C CA . PRO A 1 95 ? 9.830 5.666 -19.430 1.00 70.38 95 PRO A CA 1
ATOM 716 C C . PRO A 1 95 ? 10.097 6.215 -18.016 1.00 70.38 95 PRO A C 1
ATOM 718 O O . PRO A 1 95 ? 9.505 5.778 -17.032 1.00 70.38 95 PRO A O 1
ATOM 721 N N . LEU A 1 96 ? 11.008 7.184 -17.894 1.00 67.00 96 LEU A N 1
ATOM 722 C CA . LEU A 1 96 ? 11.451 7.750 -16.612 1.00 67.00 96 LEU A CA 1
ATOM 723 C C . LEU A 1 96 ? 10.306 8.357 -15.796 1.00 67.00 96 LEU A C 1
ATOM 725 O O . LEU A 1 96 ? 10.336 8.285 -14.568 1.00 67.00 96 LEU A O 1
ATOM 729 N N . TRP A 1 97 ? 9.262 8.854 -16.466 1.00 64.50 97 TRP A N 1
ATOM 730 C CA . TRP A 1 97 ? 8.067 9.377 -15.806 1.00 64.50 97 TRP A CA 1
ATOM 731 C C . TRP A 1 97 ? 7.323 8.356 -14.948 1.00 64.50 97 TRP A C 1
ATOM 733 O O . TRP A 1 97 ? 6.599 8.719 -14.025 1.00 64.50 97 TRP A O 1
ATOM 743 N N . MET A 1 98 ? 7.536 7.065 -15.204 1.00 63.88 98 MET A N 1
ATOM 744 C CA . MET A 1 98 ? 7.005 6.004 -14.358 1.00 63.88 98 MET A CA 1
ATOM 745 C C . MET A 1 98 ? 7.715 5.953 -13.005 1.00 63.88 98 MET A C 1
ATOM 747 O O . MET A 1 98 ? 7.113 5.606 -11.998 1.00 63.88 98 MET A O 1
ATOM 751 N N . LEU A 1 99 ? 9.005 6.279 -12.971 1.00 64.88 99 LEU A N 1
ATOM 752 C CA . LEU A 1 99 ? 9.851 6.134 -11.790 1.00 64.88 99 LEU A CA 1
ATOM 753 C C . LEU A 1 99 ? 9.879 7.384 -10.915 1.00 64.88 99 LEU A C 1
ATOM 755 O O . LEU A 1 99 ? 10.346 7.319 -9.775 1.00 64.88 99 LEU A O 1
ATOM 759 N N . ASP A 1 100 ? 9.427 8.515 -11.442 1.00 57.66 100 ASP A N 1
ATOM 760 C CA . ASP A 1 100 ? 9.360 9.779 -10.733 1.00 57.66 100 ASP A CA 1
ATOM 761 C C . ASP A 1 100 ? 7.946 10.372 -10.850 1.00 57.66 100 ASP A C 1
ATOM 763 O O . ASP A 1 100 ? 7.615 10.982 -11.869 1.00 57.66 100 ASP A O 1
ATOM 767 N N . PRO A 1 101 ? 7.122 10.259 -9.789 1.00 45.41 101 PRO A N 1
ATOM 768 C CA . PRO A 1 101 ? 5.785 10.849 -9.748 1.00 45.41 101 PRO A CA 1
ATOM 769 C C . PRO A 1 101 ? 5.766 12.373 -9.942 1.00 45.41 101 PRO A C 1
ATOM 771 O O . PRO A 1 101 ? 4.698 12.936 -10.177 1.00 45.41 101 PRO A O 1
ATOM 774 N N . SER A 1 102 ? 6.909 13.047 -9.759 1.00 42.44 102 SER A N 1
ATOM 775 C CA . SER A 1 102 ? 7.065 14.495 -9.919 1.00 42.44 102 SER A CA 1
ATOM 776 C C . SER A 1 102 ? 7.592 14.918 -11.285 1.00 42.44 102 SER A C 1
ATOM 778 O O . SER A 1 102 ? 7.439 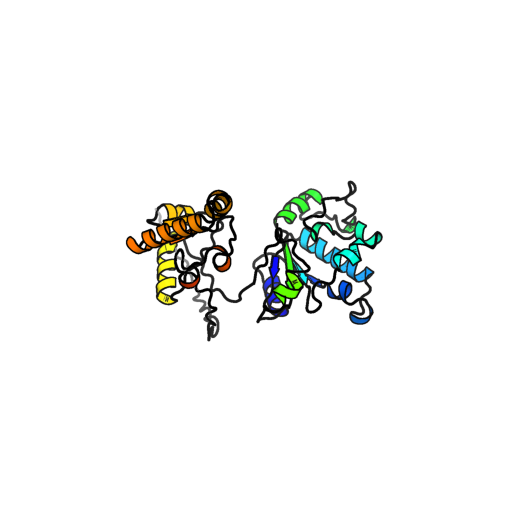16.082 -11.653 1.00 42.44 102 SER A O 1
ATOM 780 N N . SER A 1 103 ? 8.137 13.987 -12.066 1.00 51.25 103 SER A N 1
ATOM 781 C CA . SER A 1 103 ? 8.475 14.275 -13.451 1.00 51.25 103 SER A CA 1
ATOM 782 C C . SER A 1 103 ? 7.175 14.443 -14.241 1.00 51.25 103 SER A C 1
ATOM 784 O O . SER A 1 103 ? 6.291 13.582 -14.252 1.00 51.25 103 SER A O 1
ATOM 786 N N . HIS A 1 104 ? 6.997 15.627 -14.823 1.00 41.53 104 HIS A N 1
ATOM 787 C CA . HIS A 1 104 ? 5.813 15.936 -15.611 1.00 41.53 104 HIS A CA 1
ATOM 788 C C . HIS A 1 104 ? 5.638 14.902 -16.731 1.00 41.53 104 HIS A C 1
ATOM 790 O O . HIS A 1 104 ? 6.615 14.332 -17.218 1.00 41.53 104 HIS A O 1
ATOM 796 N N . ARG A 1 105 ? 4.386 14.687 -17.166 1.00 48.22 105 ARG A N 1
ATOM 797 C CA . ARG A 1 105 ? 4.032 13.950 -18.392 1.00 48.22 105 ARG A CA 1
ATOM 798 C C . ARG A 1 105 ? 4.564 14.677 -19.637 1.00 48.22 105 ARG A C 1
ATOM 800 O O . ARG A 1 105 ? 3.808 14.972 -20.554 1.00 48.22 105 ARG A O 1
ATOM 807 N N . GLU A 1 106 ? 5.860 14.936 -19.715 1.00 42.09 106 GLU A N 1
ATOM 808 C CA . GLU A 1 106 ? 6.558 15.142 -20.975 1.00 42.09 106 GLU A CA 1
ATOM 809 C C . GLU A 1 106 ? 6.692 13.770 -21.651 1.00 42.09 106 GLU A C 1
ATOM 811 O O . GLU A 1 106 ? 7.773 13.288 -21.972 1.00 42.09 106 GLU A O 1
ATOM 816 N N . CYS A 1 107 ? 5.551 13.105 -21.865 1.00 45.38 107 CYS A N 1
ATOM 817 C CA . CYS A 1 107 ? 5.407 12.333 -23.080 1.00 45.38 107 CYS A CA 1
ATOM 818 C C . CYS A 1 107 ? 5.612 13.376 -24.165 1.00 45.38 107 CYS A C 1
ATOM 820 O O . CYS A 1 107 ? 4.839 14.336 -24.249 1.00 45.38 107 CYS A O 1
ATOM 822 N N . ASP A 1 108 ? 6.702 13.268 -24.917 1.00 41.81 108 ASP A N 1
ATOM 823 C CA . ASP A 1 108 ? 6.827 14.132 -26.066 1.00 41.81 108 ASP A CA 1
ATOM 824 C C . ASP A 1 108 ? 5.543 13.982 -26.902 1.00 41.81 108 ASP A C 1
ATOM 826 O O . ASP A 1 108 ? 4.880 12.942 -26.943 1.00 41.81 108 ASP A O 1
ATOM 830 N N . LYS A 1 109 ? 5.161 15.065 -27.556 1.00 39.09 109 LYS A N 1
ATOM 831 C CA . LYS A 1 109 ? 4.052 15.160 -28.515 1.00 39.09 109 LYS A CA 1
ATOM 832 C C . LYS A 1 109 ? 4.141 14.141 -29.677 1.00 39.09 109 LYS A C 1
ATOM 834 O O . LYS A 1 109 ? 3.332 14.198 -30.597 1.00 39.09 109 LYS A O 1
ATOM 839 N N . HIS A 1 110 ? 5.106 13.218 -29.642 1.00 43.81 110 HIS A N 1
ATOM 840 C CA . HIS A 1 110 ? 5.384 12.180 -30.627 1.00 43.81 110 HIS A CA 1
ATOM 841 C C . HIS A 1 110 ? 5.353 10.748 -30.046 1.00 43.81 110 HIS A C 1
ATOM 843 O O . HIS A 1 110 ? 5.531 9.786 -30.795 1.00 43.81 110 HIS A O 1
ATOM 849 N N . GLY A 1 111 ? 5.097 10.564 -28.745 1.00 48.31 111 GLY A N 1
ATOM 850 C CA . GLY A 1 111 ? 5.045 9.252 -28.100 1.00 48.31 111 GLY A CA 1
ATOM 851 C C . GLY A 1 111 ? 6.339 8.431 -28.216 1.00 48.31 111 GLY A C 1
ATOM 852 O O . GLY A 1 111 ? 6.244 7.208 -28.340 1.00 48.31 111 GLY A O 1
ATOM 853 N N . GLN A 1 112 ? 7.521 9.067 -28.203 1.00 52.69 112 GLN A N 1
ATOM 854 C CA . GLN A 1 112 ? 8.832 8.420 -28.433 1.00 52.69 112 GLN A CA 1
ATOM 855 C C . GLN A 1 112 ? 9.279 7.442 -27.338 1.00 52.69 112 GLN A C 1
ATOM 857 O O . GLN A 1 112 ? 10.202 6.659 -27.554 1.00 52.69 112 GLN A O 1
ATOM 862 N N . VAL A 1 113 ? 8.602 7.432 -26.189 1.00 58.31 113 VAL A N 1
ATOM 863 C CA . VAL A 1 113 ? 8.894 6.495 -25.093 1.00 58.31 113 VAL A CA 1
ATOM 864 C C . VAL A 1 113 ? 8.642 5.037 -25.511 1.00 58.31 113 VAL A C 1
ATOM 866 O O . VAL A 1 113 ? 9.302 4.119 -25.026 1.00 58.31 113 VAL A O 1
ATOM 869 N N . PHE A 1 114 ? 7.706 4.818 -26.439 1.00 63.84 114 PHE A N 1
ATOM 870 C CA . PHE A 1 114 ? 7.342 3.494 -26.935 1.00 63.84 114 PHE A CA 1
ATOM 871 C C . PHE A 1 114 ? 7.820 3.333 -28.373 1.00 63.84 114 PHE A C 1
ATOM 873 O O . PHE A 1 114 ? 7.468 4.130 -29.250 1.00 63.84 114 PHE A O 1
ATOM 880 N N . ARG A 1 115 ? 8.607 2.285 -28.633 1.00 71.56 115 ARG A N 1
ATOM 881 C CA . ARG A 1 115 ? 9.021 1.959 -29.999 1.00 71.56 115 ARG A CA 1
ATOM 882 C C . ARG A 1 115 ? 7.795 1.524 -30.792 1.00 71.56 115 ARG A C 1
ATOM 884 O O . ARG A 1 115 ? 6.817 1.041 -30.227 1.00 71.56 115 ARG A O 1
ATOM 891 N N . LYS A 1 116 ? 7.861 1.657 -32.117 1.00 74.38 116 LYS A N 1
ATOM 892 C CA . LYS A 1 116 ? 6.778 1.224 -33.012 1.00 74.38 116 LYS A CA 1
ATOM 893 C C . LYS A 1 116 ? 6.370 -0.231 -32.747 1.00 74.38 116 LYS A C 1
ATOM 895 O O . LYS A 1 116 ? 5.184 -0.518 -32.687 1.00 74.38 116 LYS A O 1
ATOM 900 N N . ASP A 1 117 ? 7.350 -1.096 -32.498 1.00 77.94 117 ASP A N 1
ATOM 901 C CA . ASP A 1 117 ? 7.135 -2.521 -32.223 1.00 77.94 117 ASP A CA 1
ATOM 902 C C . ASP A 1 117 ? 6.473 -2.782 -30.858 1.00 77.94 117 ASP A C 1
ATOM 904 O O . ASP A 1 117 ? 5.876 -3.836 -30.649 1.00 77.94 117 ASP A O 1
ATOM 908 N N . ASP A 1 118 ? 6.548 -1.825 -29.927 1.00 73.06 118 ASP A N 1
ATOM 909 C CA . ASP A 1 118 ? 5.862 -1.924 -28.639 1.00 73.06 118 ASP A CA 1
ATOM 910 C C . ASP A 1 118 ? 4.375 -1.561 -28.763 1.00 73.06 118 ASP A C 1
ATOM 912 O O . ASP A 1 118 ? 3.573 -2.074 -27.986 1.00 73.06 118 ASP A O 1
ATOM 916 N N . LYS A 1 119 ? 4.008 -0.727 -29.751 1.00 69.31 119 LYS A N 1
ATOM 917 C CA . LYS A 1 119 ? 2.647 -0.216 -30.006 1.00 69.31 119 LYS A CA 1
ATOM 918 C C . LYS A 1 119 ? 1.756 -1.209 -30.762 1.00 69.31 119 LYS A C 1
ATOM 920 O O . LYS A 1 119 ? 1.008 -0.823 -31.654 1.00 69.31 119 LYS A O 1
ATOM 925 N N . ALA A 1 120 ? 1.864 -2.494 -30.449 1.00 73.69 120 ALA A N 1
ATOM 926 C CA . ALA A 1 120 ? 0.924 -3.483 -30.964 1.00 73.69 120 ALA A CA 1
ATOM 927 C C . ALA A 1 120 ? -0.394 -3.408 -30.181 1.00 73.69 120 ALA A C 1
ATOM 929 O O . ALA A 1 120 ? -0.354 -3.238 -28.957 1.00 73.69 120 ALA A O 1
ATOM 930 N N . ASP A 1 121 ? -1.521 -3.583 -30.876 1.00 69.75 121 ASP A N 1
ATOM 931 C CA . ASP A 1 121 ? -2.869 -3.564 -30.297 1.00 69.75 121 ASP A CA 1
ATOM 932 C C . ASP A 1 121 ? -2.918 -4.364 -28.988 1.00 69.75 121 ASP A C 1
ATOM 934 O O . ASP A 1 121 ? -2.431 -5.498 -28.898 1.00 69.75 121 ASP A O 1
ATOM 938 N N . ILE A 1 122 ? -3.464 -3.744 -27.942 1.00 71.19 122 ILE A N 1
ATOM 939 C CA . ILE A 1 122 ? -3.663 -4.386 -26.641 1.00 71.19 122 ILE A CA 1
ATOM 940 C C . ILE A 1 122 ? -5.114 -4.852 -26.621 1.00 71.19 122 ILE A C 1
ATOM 942 O O . ILE A 1 122 ? -6.028 -4.032 -26.654 1.00 71.19 122 ILE A O 1
ATOM 946 N N . ASP A 1 123 ? -5.326 -6.167 -26.595 1.00 74.50 123 ASP A N 1
ATOM 947 C CA . ASP A 1 123 ? -6.659 -6.783 -26.636 1.00 74.50 123 ASP A CA 1
ATOM 948 C C . ASP A 1 123 ? -7.524 -6.316 -27.827 1.00 74.50 123 ASP A C 1
ATOM 950 O O . ASP A 1 123 ? -8.739 -6.167 -27.699 1.00 74.50 123 ASP A O 1
ATOM 954 N N . GLY A 1 124 ? -6.902 -6.046 -28.982 1.00 76.31 124 GLY A N 1
ATOM 955 C CA . GLY A 1 124 ? -7.595 -5.581 -30.192 1.00 76.31 124 GLY A CA 1
ATOM 956 C C . GLY A 1 124 ? -8.090 -4.129 -30.143 1.00 76.31 124 GLY A C 1
ATOM 957 O O . GLY A 1 124 ? -8.801 -3.709 -31.053 1.00 76.31 124 GLY A O 1
ATOM 958 N N . ALA A 1 125 ? -7.735 -3.372 -29.101 1.00 74.31 125 ALA A N 1
ATOM 959 C CA . ALA A 1 125 ? -7.939 -1.929 -29.041 1.00 74.31 125 ALA A CA 1
ATOM 960 C C . ALA A 1 125 ? -6.703 -1.186 -29.566 1.00 74.31 125 ALA A C 1
ATOM 962 O O . ALA A 1 125 ? -5.576 -1.681 -29.440 1.00 74.31 125 ALA A O 1
ATOM 963 N N . ASP A 1 126 ? -6.926 0.029 -30.081 1.00 82.75 126 ASP A N 1
ATOM 964 C CA . ASP A 1 126 ? -5.843 0.970 -30.368 1.00 82.75 126 ASP A CA 1
ATOM 965 C C . ASP A 1 126 ? -4.946 1.119 -29.132 1.00 82.75 126 ASP A C 1
ATOM 967 O O . ASP A 1 126 ? -5.420 1.094 -27.990 1.00 82.75 126 ASP A O 1
ATOM 971 N N . TRP A 1 127 ? -3.640 1.248 -29.358 1.00 75.88 127 TRP A N 1
ATOM 972 C CA . TRP A 1 127 ? -2.644 1.297 -28.293 1.00 75.88 127 TRP A CA 1
ATOM 973 C C . TRP A 1 127 ? -2.991 2.310 -27.197 1.00 75.88 127 TRP A C 1
ATOM 975 O O . TRP A 1 127 ? -2.897 1.977 -26.013 1.00 75.88 127 TRP A O 1
ATOM 985 N N . ASP A 1 128 ? -3.412 3.523 -27.565 1.00 74.94 128 ASP A N 1
ATOM 986 C CA . ASP A 1 128 ? -3.690 4.576 -26.591 1.00 74.94 128 ASP A CA 1
ATOM 987 C C . ASP A 1 128 ? -4.946 4.250 -25.765 1.00 74.94 128 ASP A C 1
ATOM 989 O O . ASP A 1 128 ? -4.999 4.524 -24.562 1.00 74.94 128 ASP A O 1
ATOM 993 N N . GLU A 1 129 ? -5.945 3.603 -26.367 1.00 74.75 129 GLU A N 1
ATOM 994 C CA . GLU A 1 129 ? -7.153 3.143 -25.676 1.00 74.75 129 GLU A CA 1
ATOM 995 C C . GLU A 1 129 ? -6.863 1.959 -24.739 1.00 74.75 129 GLU A C 1
ATOM 997 O O . GLU A 1 129 ? -7.233 1.979 -23.557 1.00 74.75 129 GLU A O 1
ATOM 1002 N N . GLY A 1 130 ? -6.152 0.946 -25.239 1.00 73.12 130 GLY A N 1
ATOM 1003 C CA . GLY A 1 130 ? -5.764 -0.236 -24.475 1.00 73.12 130 GLY A CA 1
ATOM 1004 C C . GLY A 1 130 ? -4.860 0.114 -23.294 1.00 73.12 130 GLY A C 1
ATOM 1005 O O . GLY A 1 130 ? -5.098 -0.332 -22.169 1.00 73.12 130 GLY A O 1
ATOM 1006 N N . LEU A 1 131 ? -3.884 0.999 -23.506 1.00 73.19 131 LEU A N 1
ATOM 1007 C CA . LEU A 1 131 ? -2.997 1.472 -22.450 1.00 73.19 131 LEU A CA 1
ATOM 1008 C C . LEU A 1 131 ? -3.766 2.295 -21.404 1.00 73.19 131 LEU A C 1
ATOM 1010 O O . LEU A 1 131 ? -3.578 2.095 -20.206 1.00 73.19 131 LEU A O 1
ATOM 1014 N N . ASN A 1 132 ? -4.690 3.173 -21.811 1.00 71.75 132 ASN A N 1
ATOM 1015 C CA . ASN A 1 132 ? -5.521 3.927 -20.863 1.00 71.75 132 ASN A CA 1
ATOM 1016 C C . ASN A 1 132 ? -6.377 3.022 -19.962 1.00 71.75 132 ASN A C 1
ATOM 1018 O O . ASN A 1 132 ? -6.603 3.353 -18.791 1.00 71.75 132 ASN A O 1
ATOM 1022 N N . ARG A 1 133 ? -6.830 1.871 -20.474 1.00 73.69 133 ARG A N 1
ATOM 1023 C CA . ARG A 1 133 ? -7.521 0.853 -19.670 1.00 73.69 133 ARG A CA 1
ATOM 1024 C C . ARG A 1 133 ? -6.583 0.204 -18.653 1.00 73.69 133 ARG A C 1
ATOM 1026 O O . ARG A 1 133 ? -6.925 0.134 -17.471 1.00 73.69 133 ARG A O 1
ATOM 1033 N N . THR A 1 134 ? -5.410 -0.257 -19.082 1.00 72.56 134 THR A N 1
ATOM 1034 C CA . THR A 1 134 ? -4.500 -1.044 -18.231 1.00 72.56 134 THR A CA 1
ATOM 1035 C C . THR A 1 134 ? -3.723 -0.188 -17.231 1.00 72.56 134 THR A C 1
ATOM 1037 O O . THR A 1 134 ? -3.458 -0.640 -16.114 1.00 72.56 134 THR A O 1
ATOM 1040 N N . LEU A 1 135 ? -3.439 1.080 -17.554 1.00 69.75 135 LEU A N 1
ATOM 1041 C CA . LEU A 1 135 ? -2.739 2.023 -16.672 1.00 69.75 135 LEU A CA 1
ATOM 1042 C C . LEU A 1 135 ? -3.459 2.254 -15.338 1.00 69.75 135 LEU A C 1
ATOM 1044 O O . LEU A 1 135 ? -2.809 2.523 -14.329 1.00 69.75 135 LEU A O 1
ATOM 1048 N N . ARG A 1 136 ? -4.791 2.115 -15.292 1.00 70.56 136 ARG A N 1
ATOM 1049 C CA . ARG A 1 136 ? -5.558 2.208 -14.034 1.00 70.56 136 ARG A CA 1
ATOM 1050 C C . ARG A 1 136 ? -5.220 1.077 -13.059 1.00 70.56 136 ARG A C 1
ATOM 1052 O O . ARG A 1 136 ? -5.304 1.265 -11.840 1.00 70.56 136 ARG A O 1
ATOM 1059 N N . SER A 1 137 ? -4.807 -0.074 -13.581 1.00 73.25 137 SER A N 1
ATOM 1060 C CA . SER A 1 137 ? -4.463 -1.287 -12.828 1.00 73.25 137 SER A CA 1
ATOM 1061 C C . SER A 1 137 ? -2.960 -1.482 -12.642 1.00 73.25 137 SER A C 1
ATOM 1063 O O . SER A 1 137 ? -2.562 -2.164 -11.700 1.00 73.25 137 SER A O 1
ATOM 1065 N N . PHE A 1 138 ? -2.139 -0.826 -13.462 1.00 77.62 138 PHE A N 1
ATOM 1066 C CA . PHE A 1 138 ? -0.686 -0.826 -13.339 1.00 77.62 138 PHE A CA 1
ATOM 1067 C C . PHE A 1 138 ? -0.221 -0.299 -11.970 1.00 77.62 138 PHE A C 1
ATOM 1069 O O . PHE A 1 138 ? -0.718 0.719 -11.477 1.00 77.62 138 PHE A O 1
ATOM 1076 N N . ARG A 1 139 ? 0.729 -0.994 -11.335 1.00 77.69 139 ARG A N 1
ATOM 1077 C CA . ARG A 1 139 ? 1.308 -0.613 -10.035 1.00 77.69 139 ARG A CA 1
ATOM 1078 C C . ARG A 1 139 ? 2.827 -0.691 -10.077 1.00 77.69 139 ARG A C 1
ATOM 1080 O O . ARG A 1 139 ? 3.380 -1.584 -10.708 1.00 77.69 139 ARG A O 1
ATOM 1087 N N . ILE A 1 140 ? 3.485 0.210 -9.351 1.00 76.06 140 ILE A N 1
ATOM 1088 C CA . ILE A 1 140 ? 4.932 0.160 -9.125 1.00 76.06 140 ILE A CA 1
ATOM 1089 C C . ILE A 1 140 ? 5.181 -0.163 -7.663 1.00 76.06 140 ILE A C 1
ATOM 1091 O O . ILE A 1 140 ? 4.650 0.498 -6.765 1.00 76.06 140 ILE A O 1
ATOM 1095 N N . VAL A 1 141 ? 6.006 -1.178 -7.458 1.00 77.12 141 VAL A N 1
ATOM 1096 C CA . VAL A 1 141 ? 6.425 -1.663 -6.155 1.00 77.12 141 VAL A CA 1
ATOM 1097 C C . VAL A 1 141 ? 7.947 -1.645 -6.118 1.00 77.12 141 VAL A C 1
ATOM 1099 O O . VAL A 1 141 ? 8.584 -2.087 -7.061 1.00 77.12 141 VAL A O 1
ATOM 1102 N N . TYR A 1 142 ? 8.548 -1.137 -5.056 1.00 74.88 142 TYR A N 1
ATOM 1103 C CA . TYR A 1 142 ? 9.978 -1.223 -4.802 1.00 74.88 142 TYR A CA 1
ATOM 1104 C C . TYR A 1 142 ? 10.212 -2.358 -3.812 1.00 74.88 142 TYR A C 1
ATOM 1106 O O . TYR A 1 142 ? 9.524 -2.444 -2.800 1.00 74.88 142 TYR A O 1
ATOM 1114 N N . LEU A 1 143 ? 11.162 -3.236 -4.104 1.00 75.25 143 LEU A N 1
ATOM 1115 C CA . LEU A 1 143 ? 11.576 -4.316 -3.219 1.00 75.25 143 LEU A CA 1
ATOM 1116 C C . LEU A 1 143 ? 12.941 -3.967 -2.661 1.00 75.25 143 LEU A C 1
ATOM 1118 O O . LEU A 1 143 ? 13.849 -3.656 -3.426 1.00 75.25 143 LEU A O 1
ATOM 1122 N N . SER A 1 144 ? 13.089 -4.020 -1.346 1.00 72.31 144 SER A N 1
ATOM 1123 C CA . SER A 1 144 ? 14.387 -3.848 -0.705 1.00 72.31 144 SER A CA 1
ATOM 1124 C C . SER A 1 144 ? 14.620 -4.960 0.303 1.00 72.31 144 SER A C 1
ATOM 1126 O O . SER A 1 144 ? 13.727 -5.279 1.089 1.00 72.31 144 SER A O 1
ATOM 1128 N N . ALA A 1 145 ? 15.830 -5.522 0.292 1.00 65.00 145 ALA A N 1
ATOM 1129 C CA . ALA A 1 145 ? 16.273 -6.498 1.283 1.00 65.00 145 ALA A CA 1
ATOM 1130 C C . ALA A 1 145 ? 16.748 -5.838 2.593 1.00 65.00 145 ALA A C 1
ATOM 1132 O O . ALA A 1 145 ? 17.251 -6.526 3.479 1.00 65.00 145 ALA A O 1
ATOM 1133 N N . CYS A 1 146 ? 16.626 -4.510 2.733 1.00 58.97 146 CYS A N 1
ATOM 1134 C CA . CYS A 1 146 ? 16.981 -3.822 3.968 1.00 58.97 146 CYS A CA 1
ATOM 1135 C C . CYS A 1 146 ? 16.128 -4.349 5.131 1.00 58.97 146 CYS A C 1
ATOM 1137 O O . CYS A 1 146 ? 14.907 -4.180 5.147 1.00 58.97 146 CYS A O 1
ATOM 1139 N N . GLY A 1 147 ? 16.791 -4.925 6.137 1.00 53.09 147 GLY A N 1
ATOM 1140 C CA . GLY A 1 147 ? 16.164 -5.220 7.420 1.00 53.09 147 GLY A CA 1
ATOM 1141 C C . GLY A 1 147 ? 15.607 -3.948 8.085 1.00 53.09 147 GLY A C 1
ATOM 1142 O O . GLY A 1 147 ? 16.015 -2.828 7.744 1.00 53.09 147 GLY A O 1
ATOM 1143 N N . PRO A 1 148 ? 14.698 -4.089 9.064 1.00 49.84 148 PRO A N 1
ATOM 1144 C CA . PRO A 1 148 ? 13.950 -2.975 9.651 1.00 49.84 148 PRO A CA 1
ATOM 1145 C C . PRO A 1 148 ? 14.823 -1.840 10.221 1.00 49.84 148 PRO A C 1
ATOM 1147 O O . PRO A 1 148 ? 14.391 -0.688 10.205 1.00 49.84 148 PRO A O 1
ATOM 1150 N N . GLY A 1 149 ? 16.052 -2.134 10.668 1.00 51.94 149 GLY A N 1
ATOM 1151 C CA . GLY A 1 149 ? 17.006 -1.136 11.177 1.00 51.94 149 GLY A CA 1
ATOM 1152 C C . GLY A 1 149 ? 17.709 -0.294 10.101 1.00 51.94 149 GLY A C 1
ATOM 1153 O O . GLY A 1 149 ? 18.015 0.870 10.346 1.00 51.94 149 GLY A O 1
ATOM 1154 N N . ASN A 1 150 ? 17.914 -0.838 8.897 1.00 53.19 150 ASN A N 1
ATOM 1155 C CA . ASN A 1 150 ? 18.577 -0.126 7.792 1.00 53.19 150 ASN A CA 1
ATOM 1156 C C . ASN A 1 150 ? 17.581 0.681 6.944 1.00 53.19 150 ASN A C 1
ATOM 1158 O O . ASN A 1 150 ? 17.958 1.635 6.271 1.00 53.19 150 ASN A O 1
ATOM 1162 N N . TYR A 1 151 ? 16.288 0.356 7.034 1.00 55.28 151 TYR A N 1
ATOM 1163 C CA . TYR A 1 151 ? 15.208 1.066 6.348 1.00 55.28 151 TYR A CA 1
ATOM 1164 C C . TYR A 1 151 ? 15.199 2.583 6.627 1.00 55.28 151 TYR A C 1
ATOM 1166 O O . TYR A 1 151 ? 15.186 3.391 5.698 1.00 55.28 151 TYR A O 1
ATOM 1174 N N . LEU A 1 152 ? 15.235 2.979 7.906 1.00 52.88 152 LEU A N 1
ATOM 1175 C CA . LEU A 1 152 ? 15.193 4.391 8.315 1.00 52.88 152 LEU A CA 1
ATOM 1176 C C . LEU A 1 152 ? 16.423 5.175 7.836 1.00 52.88 152 LEU A C 1
ATOM 1178 O O . LEU A 1 152 ? 16.304 6.335 7.458 1.00 52.88 152 LEU A O 1
ATOM 1182 N N . LYS A 1 153 ? 17.595 4.536 7.848 1.00 57.56 153 LYS A N 1
ATOM 1183 C CA . LYS A 1 153 ? 18.881 5.184 7.575 1.00 57.56 153 LYS A CA 1
ATOM 1184 C C . LYS A 1 153 ? 19.204 5.295 6.084 1.00 57.56 153 LYS A C 1
ATOM 1186 O O . LYS A 1 153 ? 19.812 6.280 5.677 1.00 57.56 153 LYS A O 1
ATOM 1191 N N . ASP A 1 154 ? 18.796 4.310 5.288 1.00 54.41 154 ASP A N 1
ATOM 1192 C CA . ASP A 1 154 ? 19.209 4.218 3.884 1.00 54.41 154 ASP A CA 1
ATOM 1193 C C . ASP A 1 154 ? 18.080 4.611 2.916 1.00 54.41 154 ASP A C 1
ATOM 1195 O O . ASP A 1 154 ? 18.338 5.052 1.800 1.00 54.41 154 ASP A O 1
ATOM 1199 N N . ILE A 1 155 ? 16.810 4.481 3.325 1.00 54.41 155 ILE A N 1
ATOM 1200 C CA . ILE A 1 155 ? 15.660 4.766 2.449 1.00 54.41 155 ILE A CA 1
ATOM 1201 C C . ILE A 1 155 ? 14.974 6.085 2.819 1.00 54.41 155 ILE A C 1
ATOM 1203 O O . ILE A 1 155 ? 14.601 6.850 1.934 1.00 54.41 155 ILE A O 1
ATOM 1207 N N . GLN A 1 156 ? 14.812 6.404 4.103 1.00 54.22 156 GLN A N 1
ATOM 1208 C CA . GLN A 1 156 ? 14.082 7.616 4.497 1.00 54.22 156 GLN A CA 1
ATOM 1209 C C . GLN A 1 156 ? 14.851 8.911 4.182 1.00 54.22 156 GLN A C 1
ATOM 1211 O O . GLN A 1 156 ? 14.247 9.901 3.775 1.00 54.22 156 GLN A O 1
ATOM 1216 N N . THR A 1 157 ? 16.174 8.887 4.322 1.00 55.12 157 THR A N 1
ATOM 1217 C CA . THR A 1 157 ? 17.078 10.034 4.137 1.00 55.12 157 THR A CA 1
ATOM 1218 C C . THR A 1 157 ? 17.389 10.334 2.671 1.00 55.12 157 THR A C 1
ATOM 1220 O O . THR A 1 157 ? 17.444 11.504 2.301 1.00 55.12 157 THR A O 1
ATOM 1223 N N . ASP A 1 158 ? 17.516 9.303 1.829 1.00 51.00 158 ASP A N 1
ATOM 1224 C CA . ASP A 1 158 ? 17.932 9.458 0.426 1.00 51.00 158 ASP A CA 1
ATOM 1225 C C . ASP A 1 158 ? 16.760 9.435 -0.573 1.00 51.00 158 ASP A C 1
ATOM 1227 O O . ASP A 1 158 ? 16.905 9.877 -1.713 1.00 51.00 158 ASP A O 1
ATOM 1231 N N . PHE A 1 159 ? 15.586 8.924 -0.176 1.00 49.12 159 PHE A N 1
ATOM 1232 C CA . PHE A 1 159 ? 14.458 8.690 -1.093 1.00 49.12 159 PHE A CA 1
ATOM 1233 C C . PHE A 1 159 ? 13.262 9.627 -0.876 1.00 49.12 159 PHE A C 1
ATOM 1235 O O . PHE A 1 159 ? 12.475 9.833 -1.803 1.00 49.12 159 PHE A O 1
ATOM 1242 N N . LEU A 1 160 ? 13.084 10.174 0.333 1.00 52.56 160 LEU A N 1
ATOM 1243 C CA . LEU A 1 160 ? 11.825 10.793 0.748 1.00 52.56 160 LEU A CA 1
ATOM 1244 C C . LEU A 1 160 ? 11.990 12.283 1.089 1.00 52.56 160 LEU A C 1
ATOM 1246 O O . LEU A 1 160 ? 12.200 12.628 2.252 1.00 52.56 160 LEU A O 1
ATOM 1250 N N . PRO A 1 161 ? 11.736 13.223 0.157 1.00 44.69 161 PRO A N 1
ATOM 1251 C CA . PRO A 1 161 ? 11.074 14.444 0.593 1.00 44.69 161 PRO A CA 1
ATOM 1252 C C . PRO A 1 161 ? 9.758 13.988 1.247 1.00 44.69 161 PRO A C 1
ATOM 1254 O O . PRO A 1 161 ? 8.968 13.301 0.601 1.00 44.69 161 PRO A O 1
ATOM 1257 N N . GLN A 1 162 ? 9.586 14.290 2.537 1.00 44.91 162 GLN A N 1
ATOM 1258 C CA . GLN A 1 162 ? 8.700 13.646 3.531 1.00 44.91 162 GLN A CA 1
ATOM 1259 C C . GLN A 1 162 ? 7.185 13.511 3.205 1.00 44.91 162 GLN A C 1
ATOM 1261 O O . GLN A 1 162 ? 6.393 13.256 4.103 1.00 44.91 162 GLN A O 1
ATOM 1266 N N . SER A 1 163 ? 6.723 13.672 1.962 1.00 40.44 163 SER A N 1
ATOM 1267 C CA . SER A 1 163 ? 5.304 13.892 1.649 1.00 40.44 163 SER A CA 1
ATOM 1268 C C . SER A 1 163 ? 4.695 13.092 0.486 1.00 40.44 163 SER A C 1
ATOM 1270 O O . SER A 1 163 ? 3.553 13.377 0.130 1.00 40.44 163 SER A O 1
ATOM 1272 N N . LYS A 1 164 ? 5.378 12.116 -0.146 1.00 44.34 164 LYS A N 1
ATOM 1273 C CA . LYS A 1 164 ? 4.864 11.521 -1.414 1.00 44.34 164 LYS A CA 1
ATOM 1274 C C . LYS A 1 164 ? 4.839 9.993 -1.560 1.00 44.34 164 LYS A C 1
ATOM 1276 O O . LYS A 1 164 ? 4.389 9.518 -2.604 1.00 44.34 164 LYS A O 1
ATOM 1281 N N . TRP A 1 165 ? 5.286 9.220 -0.572 1.00 41.03 165 TRP A N 1
ATOM 1282 C CA . TRP A 1 165 ? 5.389 7.759 -0.699 1.00 41.03 165 TRP A CA 1
ATOM 1283 C C . TRP A 1 165 ? 4.787 7.037 0.507 1.00 41.03 165 TRP A C 1
ATOM 1285 O O . TRP A 1 165 ? 4.975 7.473 1.639 1.00 41.03 165 TRP A O 1
ATOM 1295 N N . SER A 1 166 ? 4.099 5.921 0.251 1.00 39.09 166 SER A N 1
ATOM 1296 C CA . SER A 1 166 ? 3.567 5.016 1.275 1.00 39.09 166 SER A CA 1
ATOM 1297 C C . SER A 1 166 ? 4.463 3.778 1.326 1.00 39.09 166 SER A C 1
ATOM 1299 O O . SER A 1 166 ? 4.477 2.976 0.393 1.00 39.09 166 SER A O 1
ATOM 1301 N N . ALA A 1 167 ? 5.240 3.619 2.395 1.00 41.38 167 ALA A N 1
ATOM 1302 C CA . ALA A 1 167 ? 5.979 2.383 2.629 1.00 41.38 167 ALA A CA 1
ATOM 1303 C C . ALA A 1 167 ? 5.053 1.368 3.299 1.00 41.38 167 ALA A C 1
ATOM 1305 O O . ALA A 1 167 ? 4.459 1.666 4.333 1.00 41.38 167 ALA A O 1
ATOM 1306 N N . MET A 1 168 ? 4.928 0.176 2.719 1.00 40.31 168 MET A N 1
ATOM 1307 C CA . MET A 1 168 ? 4.107 -0.890 3.282 1.00 40.31 168 MET A CA 1
ATOM 1308 C C . MET A 1 168 ? 5.022 -2.018 3.716 1.00 40.31 168 MET A C 1
ATOM 1310 O O . MET A 1 168 ? 5.526 -2.797 2.911 1.00 40.31 168 MET A O 1
ATOM 1314 N N . ARG A 1 169 ? 5.235 -2.119 5.025 1.00 44.81 169 ARG A N 1
ATOM 1315 C CA . ARG A 1 169 ? 5.842 -3.319 5.596 1.00 44.81 169 ARG A CA 1
ATOM 1316 C C . ARG A 1 169 ? 4.865 -4.466 5.361 1.00 44.81 169 ARG A C 1
ATOM 1318 O O . ARG A 1 169 ? 3.761 -4.448 5.901 1.00 44.81 169 ARG A O 1
ATOM 1325 N N . VAL A 1 170 ? 5.244 -5.431 4.527 1.00 37.88 170 VAL A N 1
ATOM 1326 C CA . VAL A 1 170 ? 4.461 -6.660 4.379 1.00 37.88 170 VAL A CA 1
ATOM 1327 C C . VAL A 1 170 ? 4.805 -7.511 5.581 1.00 37.88 170 VAL A C 1
ATOM 1329 O O . VAL A 1 170 ? 5.814 -8.208 5.588 1.00 37.88 170 VAL A O 1
ATOM 1332 N N . LYS A 1 171 ? 3.994 -7.405 6.629 1.00 40.62 171 LYS A N 1
ATOM 1333 C CA . LYS A 1 171 ? 4.049 -8.367 7.719 1.00 40.62 171 LYS A CA 1
ATOM 1334 C C . LYS A 1 171 ? 3.423 -9.662 7.211 1.00 40.62 171 LYS A C 1
ATOM 1336 O O . LYS A 1 171 ? 2.297 -9.664 6.716 1.00 40.62 171 LYS A O 1
ATOM 1341 N N . VAL A 1 172 ? 4.198 -10.734 7.260 1.00 39.56 172 VAL A N 1
ATOM 1342 C CA . VAL A 1 172 ? 3.781 -12.069 6.837 1.00 39.56 172 VAL A CA 1
ATOM 1343 C C . VAL A 1 172 ? 2.709 -12.607 7.776 1.00 39.56 172 VAL A C 1
ATOM 1345 O O . VAL A 1 172 ? 2.846 -12.486 8.988 1.00 39.56 172 VAL A O 1
ATOM 1348 N N . GLY A 1 173 ? 1.676 -13.230 7.201 1.00 42.50 173 GLY A N 1
ATOM 1349 C CA . GLY A 1 173 ? 0.818 -14.180 7.910 1.00 42.50 173 GLY A CA 1
ATOM 1350 C C . GLY A 1 173 ? -0.293 -13.587 8.773 1.00 42.50 173 GLY A C 1
ATOM 1351 O O . GLY A 1 173 ? -0.536 -14.099 9.858 1.00 42.50 173 GLY A O 1
ATOM 1352 N N . VAL A 1 174 ? -1.001 -12.547 8.323 1.00 54.94 174 VAL A N 1
ATOM 1353 C CA . VAL A 1 174 ? -2.309 -12.255 8.935 1.00 54.94 174 VAL A CA 1
ATOM 1354 C C . VAL A 1 174 ? -3.313 -13.232 8.329 1.00 54.94 174 VAL A C 1
ATOM 1356 O O . VAL A 1 174 ? -3.531 -13.201 7.118 1.00 54.94 174 VAL A O 1
ATOM 1359 N N . ALA A 1 175 ? -3.881 -14.126 9.138 1.00 59.31 175 ALA A N 1
ATOM 1360 C CA . ALA A 1 175 ? -4.974 -14.981 8.692 1.00 59.31 175 ALA A CA 1
ATOM 1361 C C . ALA A 1 175 ? -6.130 -14.088 8.212 1.00 59.31 175 ALA A C 1
ATOM 1363 O O . ALA A 1 175 ? -6.660 -13.285 8.979 1.00 59.31 175 ALA A O 1
ATOM 1364 N N . THR A 1 176 ? -6.484 -14.180 6.929 1.00 66.50 176 THR A N 1
ATOM 1365 C CA . THR A 1 176 ? -7.614 -13.449 6.354 1.00 66.50 176 THR A CA 1
ATOM 1366 C C . THR A 1 176 ? -8.802 -14.390 6.212 1.00 66.50 176 THR A C 1
ATOM 1368 O O . THR A 1 176 ? -8.725 -15.415 5.538 1.00 66.50 176 THR A O 1
ATOM 1371 N N . GLU A 1 177 ? -9.921 -14.038 6.841 1.00 78.19 177 GLU A N 1
ATOM 1372 C CA . GLU A 1 177 ? -11.182 -14.765 6.704 1.00 78.19 177 GLU A CA 1
ATOM 1373 C C . GLU A 1 177 ? -12.187 -13.898 5.942 1.00 78.19 177 GLU A C 1
ATOM 1375 O O . GLU A 1 177 ? -12.467 -12.759 6.318 1.00 78.19 177 GLU A O 1
ATOM 1380 N N . ALA A 1 178 ? -12.743 -14.438 4.856 1.00 83.06 178 ALA A N 1
ATOM 1381 C CA . ALA A 1 178 ? -13.848 -13.796 4.161 1.00 83.06 178 ALA A CA 1
ATOM 1382 C C . ALA A 1 178 ? -15.143 -14.034 4.946 1.00 83.06 178 ALA A C 1
ATOM 1384 O O . ALA A 1 178 ? -15.615 -15.165 5.062 1.00 83.06 178 ALA A O 1
ATOM 1385 N N . ILE A 1 179 ? -15.743 -12.958 5.448 1.00 89.19 179 ILE A N 1
ATOM 1386 C CA . ILE A 1 179 ? -16.978 -13.020 6.230 1.00 89.19 179 ILE A CA 1
ATOM 1387 C C . ILE A 1 179 ? -18.117 -12.305 5.509 1.00 89.19 179 ILE A C 1
ATOM 1389 O O . ILE A 1 179 ? -17.939 -11.283 4.850 1.00 89.19 179 ILE A O 1
ATOM 1393 N N . SER A 1 180 ? -19.333 -12.829 5.655 1.00 92.56 180 SER A N 1
ATOM 1394 C CA . SER A 1 180 ? -20.526 -12.101 5.226 1.00 92.56 180 SER A CA 1
ATOM 1395 C C . SER A 1 180 ? -20.790 -10.928 6.170 1.00 92.56 180 SER A C 1
ATOM 1397 O O . SER A 1 180 ? -20.659 -11.096 7.382 1.00 92.56 180 SER A O 1
ATOM 1399 N N . LEU A 1 181 ? -21.297 -9.807 5.653 1.00 90.31 181 LEU A N 1
ATOM 1400 C CA . LEU A 1 181 ? -21.636 -8.625 6.459 1.00 90.31 181 LEU A CA 1
ATOM 1401 C C . LEU A 1 181 ? -22.549 -8.938 7.659 1.00 90.31 181 LEU A C 1
ATOM 1403 O O . LEU A 1 181 ? -22.376 -8.383 8.737 1.00 90.31 181 LEU A O 1
ATOM 1407 N N . LYS A 1 182 ? -23.483 -9.886 7.501 1.00 93.06 182 LYS A N 1
ATOM 1408 C CA . LYS A 1 182 ? -24.394 -10.329 8.573 1.00 93.06 182 LYS A CA 1
ATOM 1409 C C . LYS A 1 182 ? -23.673 -10.946 9.775 1.00 93.06 182 LYS A C 1
ATOM 1411 O O . LYS A 1 182 ? -24.217 -10.920 10.867 1.00 93.06 182 LYS A O 1
ATOM 1416 N N . ARG A 1 183 ? -22.481 -11.503 9.556 1.00 93.19 183 ARG A N 1
ATOM 1417 C CA . ARG A 1 183 ? -21.637 -12.137 10.577 1.00 93.19 183 ARG A CA 1
ATOM 1418 C C . ARG A 1 183 ? -20.566 -11.190 11.115 1.00 93.19 183 ARG A C 1
ATOM 1420 O O . ARG A 1 183 ? -19.717 -11.637 11.870 1.00 93.19 183 ARG A O 1
ATOM 1427 N N . LEU A 1 184 ? -20.561 -9.912 10.720 1.00 91.88 184 LEU A N 1
ATOM 1428 C CA . LEU A 1 184 ? -19.467 -8.999 11.055 1.00 91.88 184 LEU A CA 1
ATOM 1429 C C . LEU A 1 184 ? -19.270 -8.856 12.570 1.00 91.88 184 LEU A C 1
ATOM 1431 O O . LEU A 1 184 ? -18.149 -8.985 13.044 1.00 91.88 184 LEU A O 1
ATOM 1435 N N . LEU A 1 185 ? -20.347 -8.637 13.331 1.00 92.06 185 LEU A N 1
ATOM 1436 C CA . LEU A 1 185 ? -20.252 -8.496 14.790 1.00 92.06 185 LEU A CA 1
ATOM 1437 C C . LEU A 1 185 ? -19.846 -9.802 15.474 1.00 92.06 185 LEU A C 1
ATOM 1439 O O . LEU A 1 185 ? -19.007 -9.774 16.370 1.00 92.06 185 LEU A O 1
ATOM 1443 N N . ASP A 1 186 ? -20.398 -10.930 15.025 1.00 92.25 186 ASP A N 1
ATOM 1444 C CA . ASP A 1 186 ? -20.045 -12.249 15.555 1.00 92.25 186 ASP A CA 1
ATOM 1445 C C . ASP A 1 186 ? -18.562 -12.540 15.307 1.00 92.25 186 ASP A C 1
ATOM 1447 O O . ASP A 1 186 ? -17.844 -12.873 16.237 1.00 92.25 186 ASP A O 1
ATOM 1451 N N . ALA A 1 187 ? -18.066 -12.293 14.091 1.00 90.69 187 ALA A N 1
ATOM 1452 C CA . ALA A 1 187 ? -16.662 -12.488 13.741 1.00 90.69 187 ALA A CA 1
ATOM 1453 C C . ALA A 1 187 ? -15.720 -11.579 14.546 1.00 90.69 187 ALA A C 1
ATOM 1455 O O . ALA A 1 187 ? -14.650 -12.022 14.964 1.00 90.69 187 ALA A O 1
ATOM 1456 N N . ILE A 1 188 ? -16.113 -10.323 14.792 1.00 89.88 188 ILE A N 1
ATOM 1457 C CA . ILE A 1 188 ? -15.360 -9.414 15.668 1.00 89.88 188 ILE A CA 1
ATOM 1458 C C . ILE A 1 188 ? -15.288 -9.996 17.082 1.00 89.88 188 ILE A C 1
ATOM 1460 O O . ILE A 1 188 ? -14.197 -10.120 17.631 1.00 89.88 188 ILE A O 1
ATOM 1464 N N . ASN A 1 189 ? -16.429 -10.381 17.655 1.00 89.94 189 ASN A N 1
ATOM 1465 C CA . ASN A 1 189 ? -16.493 -10.920 19.011 1.00 89.94 189 ASN A CA 1
ATOM 1466 C C . ASN A 1 189 ? -15.729 -12.241 19.138 1.00 89.94 189 ASN A C 1
ATOM 1468 O O . ASN A 1 189 ? -14.982 -12.417 20.096 1.00 89.94 189 ASN A O 1
ATOM 1472 N N . ASP A 1 190 ? -15.872 -13.143 18.171 1.00 88.62 190 ASP A N 1
ATOM 1473 C CA . ASP A 1 190 ? -15.172 -14.424 18.135 1.00 88.62 190 ASP A CA 1
ATOM 1474 C C . ASP A 1 190 ? -13.657 -14.211 18.079 1.00 88.62 190 ASP A C 1
ATOM 1476 O O . ASP A 1 190 ? -12.928 -14.842 18.838 1.00 88.62 190 ASP A O 1
ATOM 1480 N N . THR A 1 191 ? -13.180 -13.278 17.248 1.00 85.38 191 THR A N 1
ATOM 1481 C CA . THR A 1 191 ? -11.747 -12.947 17.141 1.00 85.38 191 THR A CA 1
ATOM 1482 C C . THR A 1 191 ? -11.215 -12.352 18.444 1.00 85.38 191 THR A C 1
ATOM 1484 O O . THR A 1 191 ? -10.175 -12.776 18.943 1.00 85.38 191 THR A O 1
ATOM 1487 N N . VAL A 1 192 ? -11.948 -11.406 19.039 1.00 85.31 192 VAL A N 1
ATOM 1488 C CA . VAL A 1 192 ? -11.559 -10.786 20.314 1.00 85.31 192 VAL A CA 1
ATOM 1489 C C . VAL A 1 192 ? -11.538 -11.823 21.441 1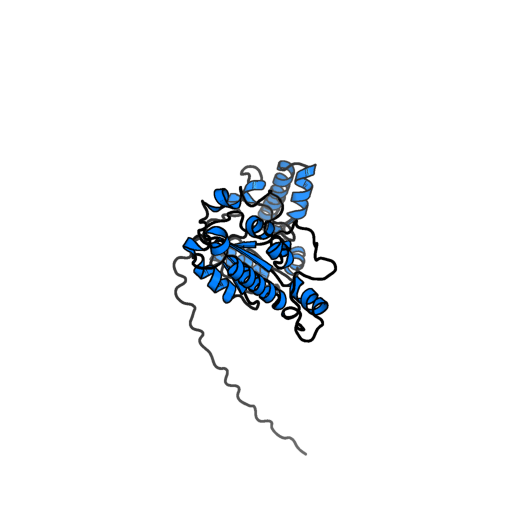.00 85.31 192 VAL A C 1
ATOM 1491 O O . VAL A 1 192 ? -10.602 -11.840 22.231 1.00 85.31 192 VAL A O 1
ATOM 1494 N N . ASN A 1 193 ? -12.531 -12.712 21.511 1.00 87.25 193 ASN A N 1
ATOM 1495 C CA . ASN A 1 193 ? -12.624 -13.721 22.568 1.00 87.25 193 ASN A CA 1
ATOM 1496 C C . ASN A 1 193 ? -11.609 -14.856 22.402 1.00 87.25 193 ASN A C 1
ATOM 1498 O O . ASN A 1 193 ? -11.098 -15.365 23.398 1.00 87.25 193 ASN A O 1
ATOM 1502 N N . ARG A 1 194 ? -11.349 -15.279 21.161 1.00 85.88 194 ARG A N 1
ATOM 1503 C CA . ARG A 1 194 ? -10.433 -16.380 20.852 1.00 85.88 194 ARG A CA 1
ATOM 1504 C C . ARG A 1 194 ? -8.978 -15.940 20.949 1.00 85.88 194 ARG A C 1
ATOM 1506 O O . ARG A 1 194 ? -8.186 -16.622 21.589 1.00 85.88 194 ARG A O 1
ATOM 1513 N N . ASP A 1 195 ? -8.649 -14.810 20.327 1.00 80.19 195 ASP A N 1
ATOM 1514 C CA . ASP A 1 195 ? -7.261 -14.400 20.103 1.00 80.19 195 ASP A CA 1
ATOM 1515 C C . ASP A 1 195 ? -6.840 -13.246 21.029 1.00 80.19 195 ASP A C 1
ATOM 1517 O O . ASP A 1 195 ? -5.651 -12.978 21.184 1.00 80.19 195 ASP A O 1
ATOM 1521 N N . GLY A 1 196 ? -7.792 -12.540 21.653 1.00 79.19 196 GLY A N 1
ATOM 1522 C CA . GLY A 1 196 ? -7.504 -11.333 22.436 1.00 79.19 196 GLY A CA 1
ATOM 1523 C C . GLY A 1 196 ? -7.044 -10.151 21.578 1.00 79.19 196 GLY A C 1
ATOM 1524 O O . GLY A 1 196 ? -6.486 -9.191 22.107 1.00 79.19 196 GLY A O 1
ATOM 1525 N N . LEU A 1 197 ? -7.240 -10.223 20.256 1.00 74.94 197 LEU A N 1
ATOM 1526 C CA . LEU A 1 197 ? -6.727 -9.257 19.285 1.00 74.94 197 LEU A CA 1
ATOM 1527 C C . LEU A 1 197 ? -7.827 -8.339 18.749 1.00 74.94 197 LEU A C 1
ATOM 1529 O O . LEU A 1 197 ? -8.995 -8.715 18.650 1.00 74.94 197 LEU A O 1
ATOM 1533 N N . VAL A 1 198 ? -7.429 -7.131 18.342 1.00 80.00 198 VAL A N 1
ATOM 1534 C CA . VAL A 1 198 ? -8.310 -6.171 17.665 1.00 80.00 198 VAL A CA 1
ATOM 1535 C C . VAL A 1 198 ? -8.371 -6.502 16.168 1.00 80.00 198 VAL A C 1
ATOM 1537 O O . VAL A 1 198 ? -7.343 -6.412 15.491 1.00 80.00 198 VAL A O 1
ATOM 1540 N N . PRO A 1 199 ? -9.544 -6.863 15.614 1.00 83.69 199 PRO A N 1
ATOM 1541 C CA . PRO A 1 199 ? -9.658 -7.204 14.201 1.00 83.69 199 PRO A CA 1
ATOM 1542 C C . PRO A 1 199 ? -9.529 -5.965 13.306 1.00 83.69 199 PRO A C 1
ATOM 1544 O O . PRO A 1 199 ? -10.077 -4.901 13.597 1.00 83.69 199 PRO A O 1
ATOM 1547 N N . VAL A 1 200 ? -8.851 -6.126 12.167 1.00 85.19 200 VAL A N 1
ATOM 1548 C CA . VAL A 1 200 ? -8.802 -5.126 11.090 1.00 85.19 200 VAL A CA 1
ATOM 1549 C C . VAL A 1 200 ? -9.778 -5.539 9.996 1.00 85.19 200 VAL A C 1
ATOM 1551 O O . VAL A 1 200 ? -9.646 -6.612 9.411 1.00 85.19 200 VAL A O 1
ATOM 1554 N N . ILE A 1 201 ? -10.751 -4.677 9.704 1.00 85.56 201 ILE A N 1
ATOM 1555 C CA . ILE A 1 201 ? -11.759 -4.920 8.669 1.00 85.56 201 ILE A CA 1
ATOM 1556 C C . ILE A 1 201 ? -11.292 -4.257 7.375 1.00 85.56 201 ILE A C 1
ATOM 1558 O O . ILE A 1 201 ? -11.076 -3.045 7.332 1.00 85.56 201 ILE A O 1
ATOM 1562 N N . LEU A 1 202 ? -11.151 -5.055 6.319 1.00 84.00 202 LEU A N 1
ATOM 1563 C CA . LEU A 1 202 ? -10.896 -4.577 4.964 1.00 84.00 202 LEU A CA 1
ATOM 1564 C C . LEU A 1 202 ? -12.191 -4.709 4.162 1.00 84.00 202 LEU A C 1
ATOM 1566 O O . LEU A 1 202 ? -12.667 -5.819 3.937 1.00 84.00 202 LEU A O 1
ATOM 1570 N N . ASP A 1 203 ? -12.765 -3.581 3.750 1.00 83.19 203 ASP A N 1
ATOM 1571 C CA . ASP A 1 203 ? -14.010 -3.545 2.986 1.00 83.19 203 ASP A CA 1
ATOM 1572 C C . ASP A 1 203 ? -13.891 -2.591 1.795 1.00 83.19 203 ASP A C 1
ATOM 1574 O O . ASP A 1 203 ? -13.849 -1.373 1.950 1.00 83.19 203 ASP A O 1
ATOM 1578 N N . GLU A 1 204 ? -13.854 -3.158 0.592 1.00 78.75 204 GLU A N 1
ATOM 1579 C CA . GLU A 1 204 ? -13.815 -2.402 -0.663 1.00 78.75 204 GLU A CA 1
ATOM 1580 C C . GLU A 1 204 ? -15.196 -1.866 -1.078 1.00 78.75 204 GLU A C 1
ATOM 1582 O O . GLU A 1 204 ? -15.293 -1.052 -1.993 1.00 78.75 204 GLU A O 1
ATOM 1587 N N . THR A 1 205 ? -16.271 -2.335 -0.435 1.00 82.00 205 THR A N 1
ATOM 1588 C CA . THR A 1 205 ? -17.660 -2.042 -0.818 1.00 82.00 205 THR A CA 1
ATOM 1589 C C . THR A 1 205 ? -18.305 -0.922 -0.006 1.00 82.00 205 THR A C 1
ATOM 1591 O O . THR A 1 205 ? -19.420 -0.522 -0.330 1.00 82.00 205 THR A O 1
ATOM 1594 N N . GLU A 1 206 ? -17.636 -0.443 1.050 1.00 80.44 206 GLU A N 1
ATOM 1595 C CA . GLU A 1 206 ? -18.137 0.553 2.020 1.00 80.44 206 GLU A CA 1
ATOM 1596 C C . GLU A 1 206 ? -19.422 0.127 2.775 1.00 80.44 206 GLU A C 1
ATOM 1598 O O . GLU A 1 206 ? -20.042 0.909 3.506 1.00 80.44 206 GLU A O 1
ATOM 1603 N N . ASN A 1 207 ? -19.836 -1.135 2.645 1.00 88.50 207 ASN A N 1
ATOM 1604 C CA . ASN A 1 207 ? -21.046 -1.656 3.277 1.00 88.50 207 ASN A CA 1
ATOM 1605 C C . ASN A 1 207 ? -20.880 -1.862 4.788 1.00 88.50 207 ASN A C 1
ATOM 1607 O O . ASN A 1 207 ? -21.852 -1.729 5.533 1.00 88.50 207 ASN A O 1
ATOM 1611 N N . SER A 1 208 ? -19.670 -2.178 5.250 1.00 89.06 208 SER A N 1
ATOM 1612 C CA . SER A 1 208 ? -19.329 -2.312 6.671 1.00 89.06 208 SER A CA 1
ATOM 1613 C C . SER A 1 208 ? -19.533 -1.002 7.425 1.00 89.06 208 SER A C 1
ATOM 1615 O O . SER A 1 208 ? -20.105 -1.013 8.513 1.00 89.06 208 SER A O 1
ATOM 1617 N N . ASP A 1 209 ? -19.170 0.126 6.814 1.00 86.50 209 ASP A N 1
ATOM 1618 C CA . ASP A 1 209 ? -19.368 1.457 7.386 1.00 86.50 209 ASP A CA 1
ATOM 1619 C C . ASP A 1 209 ? -20.853 1.768 7.574 1.00 86.50 209 ASP A C 1
ATOM 1621 O O . ASP A 1 209 ? -21.271 2.213 8.645 1.00 86.50 209 ASP A O 1
ATOM 1625 N N . THR A 1 210 ? -21.657 1.484 6.549 1.00 89.56 210 THR A N 1
ATOM 1626 C CA . THR A 1 210 ? -23.112 1.656 6.601 1.00 89.5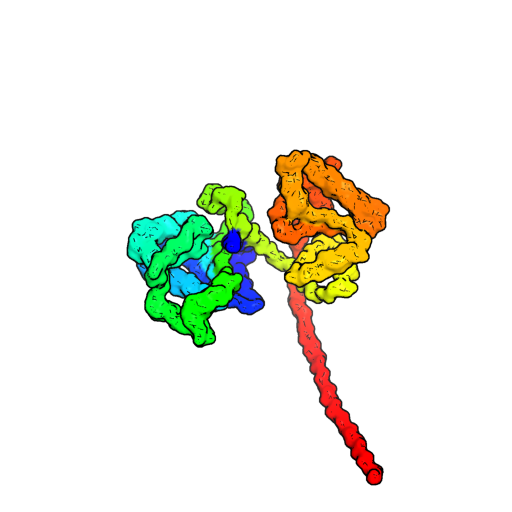6 210 THR A CA 1
ATOM 1627 C C . THR A 1 210 ? -23.730 0.742 7.657 1.00 89.56 210 THR A C 1
ATOM 1629 O O . THR A 1 210 ? -24.533 1.187 8.473 1.00 89.56 210 THR A O 1
ATOM 1632 N N . PHE A 1 211 ? -23.330 -0.529 7.687 1.00 93.38 211 PHE A N 1
ATOM 1633 C CA . PHE A 1 211 ? -23.810 -1.500 8.664 1.00 93.38 211 PHE A CA 1
ATOM 1634 C C . PHE A 1 211 ? -23.495 -1.074 10.101 1.00 93.38 211 PHE A C 1
ATOM 1636 O O . PHE A 1 211 ? -24.405 -1.055 10.929 1.00 93.38 211 PHE A O 1
ATOM 1643 N N . LEU A 1 212 ? -22.244 -0.697 10.388 1.00 91.06 212 LEU A N 1
ATOM 1644 C CA . LEU A 1 212 ? -21.802 -0.261 11.716 1.00 91.06 212 LEU A CA 1
ATOM 1645 C C . LEU A 1 212 ? -22.430 1.076 12.128 1.00 91.06 212 LEU A C 1
ATOM 1647 O O . LEU A 1 212 ? -22.663 1.287 13.313 1.00 91.06 212 LEU A O 1
ATOM 1651 N N . ALA A 1 213 ? -22.783 1.951 11.181 1.00 87.62 213 ALA A N 1
ATOM 1652 C CA . ALA A 1 213 ? -23.529 3.175 11.478 1.00 87.62 213 ALA A CA 1
ATOM 1653 C C . ALA A 1 213 ? -24.948 2.902 12.016 1.00 87.62 213 ALA A C 1
ATOM 1655 O O . ALA A 1 213 ? -25.472 3.708 12.783 1.00 87.62 213 ALA A O 1
ATOM 1656 N N . PHE A 1 214 ? -25.562 1.774 11.640 1.00 91.38 214 PHE A N 1
ATOM 1657 C CA . PHE A 1 214 ? -26.838 1.323 12.211 1.00 91.38 214 PHE A CA 1
ATOM 1658 C C . PHE A 1 214 ? -26.679 0.574 13.539 1.00 91.38 214 PHE A C 1
ATOM 1660 O O . PHE A 1 214 ? -27.679 0.319 14.211 1.00 91.38 214 PHE A O 1
ATOM 1667 N N . GLN A 1 215 ? -25.452 0.221 13.926 1.00 91.56 215 GLN A N 1
ATOM 1668 C CA . GLN A 1 215 ? -25.167 -0.381 15.225 1.00 91.56 215 GLN A CA 1
ATOM 1669 C C . GLN A 1 215 ? -24.922 0.701 16.284 1.00 91.56 215 GLN A C 1
ATOM 1671 O O . GLN A 1 215 ? -24.670 1.868 15.980 1.00 91.56 215 GLN A O 1
ATOM 1676 N N . HIS A 1 216 ? -24.956 0.313 17.561 1.00 91.12 216 HIS A N 1
ATOM 1677 C CA . HIS A 1 216 ? -24.547 1.177 18.670 1.00 91.12 216 HIS A CA 1
ATOM 1678 C C . HIS A 1 216 ? -23.014 1.335 18.706 1.00 91.12 216 HIS A C 1
ATOM 1680 O O . HIS A 1 216 ? -22.348 0.908 19.642 1.00 91.12 216 HIS A O 1
ATOM 1686 N N . THR A 1 217 ? -22.431 1.933 17.667 1.00 93.25 217 THR A N 1
ATOM 1687 C CA . THR A 1 217 ? -20.982 2.083 17.489 1.00 93.25 217 THR A CA 1
ATOM 1688 C C . THR A 1 217 ? -20.547 3.529 17.727 1.00 93.25 217 THR A C 1
ATOM 1690 O O . THR A 1 217 ? -21.187 4.479 17.281 1.00 93.25 217 THR A O 1
ATOM 1693 N N . GLN A 1 218 ? -19.433 3.717 18.435 1.00 95.56 218 GLN A N 1
ATOM 1694 C CA . GLN A 1 218 ? -18.760 5.010 18.563 1.00 95.56 218 GLN A CA 1
ATOM 1695 C C . GLN A 1 218 ? -17.716 5.143 17.460 1.00 95.56 218 GLN A C 1
ATOM 1697 O O . GLN A 1 218 ? -16.790 4.342 17.395 1.00 95.56 218 GLN A O 1
ATOM 1702 N N . VAL A 1 219 ? -17.848 6.150 16.594 1.00 94.75 219 VAL A N 1
ATOM 1703 C CA . VAL A 1 219 ? -16.982 6.294 15.414 1.00 94.75 219 VAL A CA 1
ATOM 1704 C C . VAL A 1 219 ? -15.951 7.405 15.605 1.00 94.75 219 VAL A C 1
ATOM 1706 O O . VAL A 1 219 ? -16.284 8.574 15.837 1.00 94.75 219 VAL A O 1
ATOM 1709 N N . VAL A 1 220 ? -14.679 7.051 15.449 1.00 94.25 220 VAL A N 1
ATOM 1710 C CA . VAL A 1 220 ? -13.548 7.974 15.342 1.00 94.25 220 VAL A CA 1
ATOM 1711 C C . VAL A 1 220 ? -13.185 8.112 13.864 1.00 94.25 220 VAL A C 1
ATOM 1713 O O . VAL A 1 220 ? -12.614 7.208 13.265 1.00 94.25 220 VAL A O 1
ATOM 1716 N N . GLU A 1 221 ? -13.540 9.250 13.270 1.00 94.38 221 GLU A N 1
ATOM 1717 C CA . GLU A 1 221 ? -13.267 9.559 11.864 1.00 94.38 221 GLU A CA 1
ATOM 1718 C C . GLU A 1 221 ? -11.867 10.168 11.719 1.00 94.38 221 GLU A C 1
ATOM 1720 O O . GLU A 1 221 ? -11.685 11.375 11.914 1.00 94.38 221 GLU A O 1
ATOM 1725 N N . MET A 1 222 ? -10.863 9.355 11.379 1.00 93.75 222 MET A N 1
ATOM 1726 C CA . MET A 1 222 ? -9.472 9.819 11.414 1.00 93.75 222 MET A CA 1
ATOM 1727 C C . MET A 1 222 ? -9.189 10.939 10.417 1.00 93.75 222 MET A C 1
ATOM 1729 O O . MET A 1 222 ? -8.429 11.855 10.728 1.00 93.75 222 MET A O 1
ATOM 1733 N N . LYS A 1 223 ? -9.836 10.936 9.247 1.00 92.75 223 LYS A N 1
ATOM 1734 C CA . LYS A 1 223 ? -9.674 12.013 8.263 1.00 92.75 223 LYS A CA 1
ATOM 1735 C C . LYS A 1 223 ? -10.098 13.372 8.826 1.00 92.75 223 LYS A C 1
ATOM 1737 O O . LYS A 1 223 ? -9.396 14.363 8.631 1.00 92.75 223 LYS A O 1
ATOM 1742 N N . ALA A 1 224 ? -11.225 13.422 9.537 1.00 93.88 224 ALA A N 1
ATOM 1743 C CA . ALA A 1 224 ? -11.717 14.654 10.148 1.00 93.88 224 ALA A CA 1
ATOM 1744 C C . ALA A 1 224 ? -10.769 15.149 11.251 1.00 93.88 224 ALA A C 1
ATOM 1746 O O . ALA A 1 224 ? -10.489 16.345 11.335 1.00 93.88 224 ALA A O 1
ATOM 1747 N N . LEU A 1 225 ? -10.230 14.227 12.051 1.00 93.69 225 LEU A N 1
ATOM 1748 C CA . LEU A 1 225 ? -9.277 14.549 13.111 1.00 93.69 225 LEU A CA 1
ATOM 1749 C C . LEU A 1 225 ? -7.945 15.078 12.571 1.00 93.69 225 LEU A C 1
ATOM 1751 O O . LEU A 1 225 ? -7.431 16.061 13.097 1.00 93.69 225 LEU A O 1
ATOM 1755 N N . ILE A 1 226 ? -7.423 14.505 11.483 1.00 91.44 226 ILE A N 1
ATOM 1756 C CA . ILE A 1 226 ? -6.201 14.996 10.824 1.00 91.44 226 ILE A CA 1
ATOM 1757 C C . ILE A 1 226 ? -6.379 16.443 10.345 1.00 91.44 226 ILE A C 1
ATOM 1759 O O . ILE A 1 226 ? -5.483 17.264 10.531 1.00 91.44 226 ILE A O 1
ATOM 1763 N N . LEU A 1 227 ? -7.533 16.777 9.758 1.00 93.00 227 LEU A N 1
ATOM 1764 C CA . LEU A 1 227 ? -7.816 18.145 9.307 1.00 93.00 227 LEU A CA 1
ATOM 1765 C C . LEU A 1 227 ? -7.936 19.120 10.486 1.00 93.00 227 LEU A C 1
ATOM 1767 O O . LEU A 1 227 ? -7.407 20.228 10.423 1.00 93.00 227 LEU A O 1
ATOM 1771 N N . ARG A 1 228 ? -8.587 18.695 11.575 1.00 95.12 228 ARG A N 1
ATOM 1772 C CA . ARG A 1 228 ? -8.774 19.515 12.783 1.00 95.12 228 ARG A CA 1
ATOM 1773 C C . ARG A 1 228 ? -7.506 19.666 13.617 1.00 95.12 228 ARG A C 1
ATOM 1775 O O . ARG A 1 228 ? -7.354 20.693 14.269 1.00 95.12 228 ARG A O 1
ATOM 1782 N N . LYS A 1 229 ? -6.556 18.726 13.539 1.00 94.06 229 LYS A N 1
ATOM 1783 C CA . LYS A 1 229 ? -5.235 18.824 14.193 1.00 94.06 229 LYS A CA 1
ATOM 1784 C C . LYS A 1 229 ? -4.544 20.155 13.875 1.00 94.06 229 LYS A C 1
ATOM 1786 O O . LYS A 1 229 ? -3.919 20.733 14.756 1.00 94.06 229 LYS A O 1
ATOM 1791 N N . ALA A 1 230 ? -4.684 20.655 12.643 1.00 90.88 230 ALA A N 1
ATOM 1792 C CA . ALA A 1 230 ? -4.073 21.914 12.216 1.00 90.88 230 ALA A CA 1
ATOM 1793 C C . ALA A 1 230 ? -4.727 23.163 12.836 1.00 90.88 230 ALA A C 1
ATOM 1795 O O . ALA A 1 230 ? -4.039 24.154 13.061 1.00 90.88 230 ALA A O 1
ATOM 1796 N N . SER A 1 231 ? -6.038 23.133 13.096 1.00 95.44 231 SER A N 1
ATOM 1797 C CA . SER A 1 231 ? -6.792 24.285 13.608 1.00 95.44 231 SER A CA 1
ATOM 1798 C C . SER A 1 231 ? -6.982 24.276 15.124 1.00 95.44 231 SER A C 1
ATOM 1800 O O . SER A 1 231 ? -7.011 25.335 15.739 1.00 95.44 231 SER A O 1
ATOM 1802 N N . GLU A 1 232 ? -7.135 23.097 15.725 1.00 96.19 232 GLU A N 1
ATOM 1803 C CA . GLU A 1 232 ? -7.499 22.921 17.139 1.00 96.19 232 GLU A CA 1
ATOM 1804 C C . GLU A 1 232 ? -6.341 22.392 17.996 1.00 96.19 232 GLU A C 1
ATOM 1806 O O . GLU A 1 232 ? -6.420 22.421 19.222 1.00 96.19 232 GLU A O 1
ATOM 1811 N N . GLY A 1 233 ? -5.255 21.935 17.366 1.00 94.81 233 GLY A N 1
ATOM 1812 C CA . GLY A 1 233 ? -4.124 21.308 18.044 1.00 94.81 233 GLY A CA 1
ATOM 1813 C C . GLY A 1 233 ? -4.336 19.817 18.329 1.00 94.81 233 GLY A C 1
ATOM 1814 O O . GLY A 1 233 ? -5.446 19.286 18.265 1.00 94.81 233 GLY A O 1
ATOM 1815 N N . ILE A 1 234 ? -3.237 19.115 18.620 1.00 92.25 234 ILE A N 1
ATOM 1816 C CA . ILE A 1 234 ? -3.246 17.658 18.817 1.00 92.25 234 ILE A CA 1
ATOM 1817 C C . ILE A 1 234 ? -3.943 17.238 20.120 1.00 92.25 234 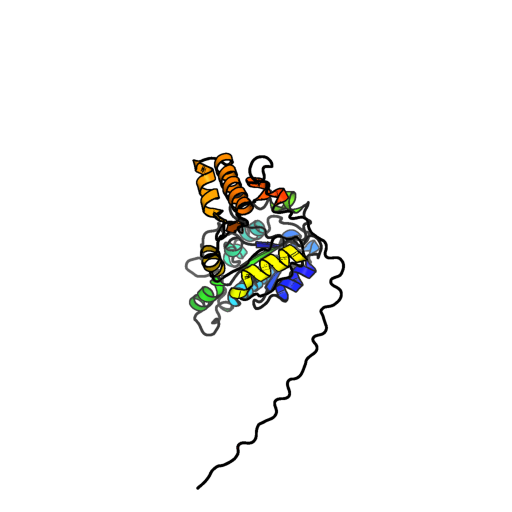ILE A C 1
ATOM 1819 O O . ILE A 1 234 ? -4.648 16.233 20.122 1.00 92.25 234 ILE A O 1
ATOM 1823 N N . ASP A 1 235 ? -3.834 18.025 21.192 1.00 93.06 235 ASP A N 1
ATOM 1824 C CA . ASP A 1 235 ? -4.411 17.678 22.500 1.00 93.06 235 ASP A CA 1
ATOM 1825 C C . ASP A 1 235 ? -5.944 17.686 22.471 1.00 93.06 235 ASP A C 1
ATOM 1827 O O . ASP A 1 235 ? -6.589 16.776 22.989 1.00 93.06 235 ASP A O 1
ATOM 1831 N N . ALA A 1 236 ? -6.546 18.664 21.784 1.00 93.50 236 ALA A N 1
ATOM 1832 C CA . ALA A 1 236 ? -7.994 18.722 21.588 1.00 93.50 236 ALA A CA 1
ATOM 1833 C C . ALA A 1 236 ? -8.511 17.502 20.808 1.00 93.50 236 ALA A C 1
ATOM 1835 O O . ALA A 1 236 ? -9.551 16.926 21.144 1.00 93.50 236 ALA A O 1
ATOM 1836 N N . VAL A 1 237 ? -7.752 17.079 19.792 1.00 94.44 237 VAL A N 1
ATOM 1837 C CA . VAL A 1 237 ? -8.043 15.884 18.995 1.00 94.44 237 VAL A CA 1
ATOM 1838 C C . VAL A 1 237 ? -7.918 14.611 19.839 1.00 94.44 237 VAL A C 1
ATOM 1840 O O . VAL A 1 237 ? -8.825 13.776 19.812 1.00 94.44 237 VAL A O 1
ATOM 1843 N N . ARG A 1 238 ? -6.851 14.471 20.634 1.00 91.56 238 ARG A N 1
ATOM 1844 C CA . ARG A 1 238 ? -6.653 13.332 21.547 1.00 91.56 238 ARG A CA 1
ATOM 1845 C C . ARG A 1 238 ? -7.763 13.246 22.595 1.00 91.56 238 ARG A C 1
ATOM 1847 O O . ARG A 1 238 ? -8.311 12.169 22.817 1.00 91.56 238 ARG A O 1
ATOM 1854 N N . GLU A 1 239 ? -8.173 14.373 23.170 1.00 93.62 239 GLU A N 1
ATOM 1855 C CA . GLU A 1 239 ? -9.281 14.429 24.130 1.00 93.62 239 GLU A CA 1
ATOM 1856 C C . GLU A 1 239 ? -10.630 14.043 23.499 1.00 93.62 239 GLU A C 1
ATOM 1858 O O . GLU A 1 239 ? -11.491 13.438 24.142 1.00 93.62 239 GLU A O 1
ATOM 1863 N N . GLU A 1 240 ? -10.862 14.355 22.224 1.00 94.38 240 GLU A N 1
ATOM 1864 C CA . GLU A 1 240 ? -12.034 13.837 21.512 1.00 94.38 240 GLU A CA 1
ATOM 1865 C C . GLU A 1 240 ? -11.977 12.317 21.327 1.00 94.38 240 GLU A C 1
ATOM 1867 O O . GLU A 1 240 ? -12.975 11.635 21.587 1.00 94.38 240 GLU A O 1
ATOM 1872 N N . MET A 1 241 ? -10.825 11.779 20.918 1.00 93.88 241 MET A N 1
ATOM 1873 C CA . MET A 1 241 ? -10.633 10.331 20.793 1.00 93.88 241 MET A CA 1
ATOM 1874 C C . MET A 1 241 ? -10.878 9.634 22.136 1.00 93.88 241 MET A C 1
ATOM 1876 O O . MET A 1 241 ? -11.628 8.655 22.190 1.00 93.88 241 MET A O 1
ATOM 1880 N N . ARG A 1 242 ? -10.347 10.190 23.235 1.00 93.31 242 ARG A N 1
ATOM 1881 C CA . ARG A 1 242 ? -10.584 9.702 24.600 1.00 93.31 242 ARG A CA 1
ATOM 1882 C C . ARG A 1 242 ? -12.058 9.675 24.950 1.00 93.31 242 ARG A C 1
ATOM 1884 O O . ARG A 1 242 ? -12.558 8.656 25.417 1.00 93.31 242 ARG A O 1
ATOM 1891 N N . ARG A 1 243 ? -12.777 10.777 24.718 1.00 94.81 243 ARG A N 1
ATOM 1892 C CA . ARG A 1 243 ? -14.213 10.867 25.024 1.00 94.81 243 ARG A CA 1
ATOM 1893 C C . ARG A 1 243 ? -15.014 9.798 24.289 1.00 94.81 243 ARG A C 1
ATOM 1895 O O . ARG A 1 243 ? -15.892 9.190 24.897 1.00 94.81 243 ARG A O 1
ATOM 1902 N N . LYS A 1 244 ? -14.687 9.526 23.022 1.00 95.44 244 LYS A N 1
ATOM 1903 C CA . LYS A 1 244 ? -15.331 8.466 22.230 1.00 95.44 244 LYS A CA 1
ATOM 1904 C C . LYS A 1 244 ? -15.010 7.069 22.755 1.00 95.44 244 LYS A C 1
ATOM 1906 O O . LYS A 1 244 ? -15.925 6.262 22.886 1.00 95.44 244 LYS A O 1
ATOM 1911 N N . LEU A 1 245 ? -13.757 6.803 23.122 1.00 92.50 245 LEU A N 1
ATOM 1912 C CA . LEU A 1 245 ? -13.360 5.548 23.766 1.00 92.50 245 LEU A CA 1
ATOM 1913 C C . LEU A 1 245 ? -14.081 5.336 25.098 1.00 92.50 245 LEU A C 1
ATOM 1915 O O . LEU A 1 245 ? -14.698 4.296 25.302 1.00 92.50 245 LEU A O 1
ATOM 1919 N N . VAL A 1 246 ? -14.067 6.332 25.983 1.00 91.56 246 VAL A N 1
ATOM 1920 C CA . VAL A 1 246 ? -14.744 6.255 27.284 1.00 91.56 246 VAL A CA 1
ATOM 1921 C C . VAL A 1 246 ? -16.248 6.056 27.100 1.00 91.56 246 VAL A C 1
ATOM 1923 O O . VAL A 1 246 ? -16.854 5.258 27.812 1.00 91.56 246 VAL A O 1
ATOM 1926 N N . ALA A 1 247 ? -16.864 6.733 26.127 1.00 95.12 247 ALA A N 1
ATOM 1927 C CA . ALA A 1 247 ? -18.270 6.529 25.793 1.00 95.12 247 ALA A CA 1
ATOM 1928 C C . ALA A 1 247 ? -18.546 5.118 25.250 1.00 95.12 247 ALA A C 1
ATOM 1930 O O . ALA A 1 247 ? -19.591 4.548 25.565 1.00 95.12 247 ALA A O 1
ATOM 1931 N N . ALA A 1 248 ? -17.629 4.549 24.465 1.00 93.38 248 ALA A N 1
ATOM 1932 C CA . ALA A 1 248 ? -17.732 3.180 23.975 1.00 93.38 248 ALA A CA 1
ATOM 1933 C C . ALA A 1 248 ? -17.688 2.187 25.146 1.00 93.38 248 ALA A C 1
ATOM 1935 O O . ALA A 1 248 ? -18.628 1.421 25.341 1.00 93.38 248 ALA A O 1
ATOM 1936 N N . MET A 1 249 ? -16.671 2.308 26.004 1.00 88.75 249 MET A N 1
ATOM 1937 C CA . MET A 1 249 ? -16.488 1.464 27.187 1.00 88.75 249 MET A CA 1
ATOM 1938 C C . MET A 1 249 ? -17.669 1.550 28.156 1.00 88.75 249 MET A C 1
ATOM 1940 O O . MET A 1 249 ? -18.193 0.527 28.585 1.00 88.75 249 MET A O 1
ATOM 1944 N N . LYS A 1 250 ? -18.123 2.767 28.479 1.00 94.50 250 LYS A N 1
ATOM 1945 C CA . LYS A 1 250 ? -19.209 2.992 29.444 1.00 94.50 250 LYS A CA 1
ATOM 1946 C C . LYS A 1 250 ? -20.520 2.328 29.023 1.00 94.50 250 LYS A C 1
ATOM 1948 O O . LYS A 1 250 ? -21.286 1.911 29.886 1.00 94.50 250 LYS A O 1
ATOM 1953 N N . ASN A 1 251 ? -20.784 2.266 27.721 1.00 93.62 251 ASN A N 1
ATOM 1954 C CA . ASN A 1 251 ? -22.036 1.744 27.181 1.00 93.62 251 ASN A CA 1
ATOM 1955 C C . ASN A 1 251 ? -21.912 0.307 26.646 1.00 93.62 251 ASN A C 1
ATOM 1957 O O . ASN A 1 251 ? -22.903 -0.224 26.160 1.00 93.62 251 ASN A O 1
ATOM 1961 N N . GLY A 1 252 ? -20.725 -0.311 26.705 1.00 89.38 252 GLY A N 1
ATOM 1962 C CA . GLY A 1 252 ? -20.481 -1.615 26.076 1.00 89.38 252 GLY A CA 1
ATOM 1963 C C . GLY A 1 252 ? -20.599 -1.578 24.547 1.00 89.38 252 GLY A C 1
ATOM 1964 O O . GLY A 1 252 ? -20.952 -2.574 23.925 1.00 89.38 252 GLY A O 1
ATOM 1965 N N . ASN A 1 253 ? -20.343 -0.418 23.946 1.00 92.06 253 ASN A N 1
ATOM 1966 C CA . ASN A 1 253 ? -20.460 -0.175 22.514 1.00 92.06 253 ASN A CA 1
ATOM 1967 C C . ASN A 1 253 ? -19.128 -0.450 21.804 1.00 92.06 253 ASN A C 1
ATOM 1969 O O . ASN A 1 253 ? -18.056 -0.209 22.359 1.00 92.06 253 ASN A O 1
ATOM 1973 N N . THR A 1 254 ? -19.182 -0.861 20.537 1.00 90.50 254 THR A N 1
ATOM 1974 C CA . THR A 1 254 ? -17.984 -0.981 19.693 1.00 90.50 254 THR A CA 1
ATOM 1975 C C . THR A 1 254 ? -17.381 0.400 19.433 1.00 90.50 254 THR A C 1
ATOM 1977 O O . THR A 1 254 ? -18.099 1.325 19.049 1.00 90.50 254 THR A O 1
ATOM 1980 N N . LEU A 1 255 ? -16.065 0.547 19.591 1.00 92.12 255 LEU A N 1
ATOM 1981 C CA . LEU A 1 255 ? -15.324 1.703 19.085 1.00 92.12 255 LEU A CA 1
ATOM 1982 C C . LEU A 1 255 ? -14.806 1.378 17.678 1.00 92.12 255 LEU A C 1
ATOM 1984 O O . LEU A 1 255 ? -13.956 0.507 17.520 1.00 92.12 255 LEU A O 1
ATOM 1988 N N . LEU A 1 256 ? -15.300 2.081 16.664 1.00 92.25 256 LEU A N 1
ATOM 1989 C CA . LEU A 1 256 ? -14.810 1.986 15.291 1.00 92.25 256 LEU A CA 1
ATOM 1990 C C . LEU A 1 256 ? -13.843 3.134 15.013 1.00 92.25 256 LEU A C 1
ATOM 1992 O O . LEU A 1 256 ? -14.229 4.303 15.061 1.00 92.25 256 LEU A O 1
ATOM 1996 N N . ILE A 1 257 ? -12.603 2.805 14.663 1.00 92.31 257 ILE A N 1
ATOM 1997 C CA . ILE A 1 257 ? -11.625 3.780 14.177 1.00 92.31 257 ILE A CA 1
ATOM 1998 C C . ILE A 1 257 ? -11.595 3.684 12.658 1.00 92.31 257 ILE A C 1
ATOM 2000 O O . ILE A 1 257 ? -11.061 2.736 12.086 1.00 92.31 257 ILE A O 1
ATOM 2004 N N . ARG A 1 258 ? -12.216 4.665 12.001 1.00 92.25 258 ARG A N 1
ATOM 2005 C CA . ARG A 1 258 ? -12.337 4.688 10.548 1.00 92.25 258 ARG A CA 1
ATOM 2006 C C . ARG A 1 258 ? -11.081 5.286 9.928 1.00 92.25 258 ARG A C 1
ATOM 2008 O O . ARG A 1 258 ? -10.742 6.445 10.174 1.00 92.25 258 ARG A O 1
ATOM 2015 N N . LEU A 1 259 ? -10.428 4.486 9.089 1.00 89.38 259 LEU A N 1
ATOM 2016 C CA . LEU A 1 259 ? -9.225 4.846 8.331 1.00 89.38 259 LEU A CA 1
ATOM 2017 C C . LEU A 1 259 ? -9.522 5.097 6.842 1.00 89.38 259 LEU A C 1
ATOM 2019 O O . LEU A 1 259 ? -8.610 5.208 6.024 1.00 89.38 259 LEU A O 1
ATOM 2023 N N . THR A 1 260 ? -10.797 5.208 6.464 1.00 83.81 260 THR A N 1
ATOM 2024 C CA . THR A 1 260 ? -11.224 5.457 5.084 1.00 83.81 260 THR A CA 1
ATOM 2025 C C . THR A 1 260 ? -10.582 6.747 4.560 1.00 83.81 260 THR A C 1
ATOM 2027 O O . THR A 1 260 ? -10.844 7.845 5.049 1.00 83.81 260 THR A O 1
ATOM 2030 N N . ASN A 1 261 ? -9.718 6.620 3.547 1.00 80.31 261 ASN A N 1
ATOM 2031 C CA . ASN A 1 261 ? -8.934 7.718 2.961 1.00 80.31 261 ASN A CA 1
ATOM 2032 C C . ASN A 1 261 ? -7.932 8.407 3.911 1.00 80.31 261 ASN A C 1
ATOM 2034 O O . ASN A 1 261 ? -7.542 9.550 3.657 1.00 80.31 261 ASN A O 1
ATOM 2038 N N . ALA A 1 262 ? -7.510 7.745 4.989 1.00 80.94 262 ALA A N 1
ATOM 2039 C CA . ALA A 1 262 ? -6.519 8.267 5.922 1.00 80.94 262 ALA A CA 1
ATOM 2040 C C . ALA A 1 262 ? -5.527 7.172 6.341 1.00 80.94 262 ALA A C 1
ATOM 2042 O O . ALA A 1 262 ? -5.908 6.040 6.610 1.00 80.94 262 ALA A O 1
ATOM 2043 N N . GLN A 1 263 ? -4.243 7.517 6.423 1.00 81.62 263 GLN A N 1
ATOM 2044 C CA . GLN A 1 263 ? -3.191 6.628 6.934 1.00 81.62 263 GLN A CA 1
ATOM 2045 C C . GLN A 1 263 ? -2.376 7.354 8.017 1.00 81.62 263 GLN A C 1
ATOM 2047 O O . GLN A 1 263 ? -1.205 7.655 7.794 1.00 81.62 263 GLN A O 1
ATOM 2052 N N . PRO A 1 264 ? -2.996 7.740 9.149 1.00 83.12 264 PRO A N 1
ATOM 2053 C CA . PRO A 1 264 ? -2.260 8.342 10.253 1.00 83.12 264 PRO A CA 1
ATOM 2054 C C . PRO A 1 264 ? -1.345 7.313 10.918 1.00 83.12 264 PRO A C 1
ATOM 2056 O O . PRO A 1 264 ? -1.712 6.143 11.049 1.00 83.12 264 PRO A O 1
ATOM 2059 N N . ASP A 1 265 ? -0.202 7.767 11.424 1.00 81.06 265 ASP A N 1
ATOM 2060 C CA . ASP A 1 265 ? 0.595 6.976 12.357 1.00 81.06 265 ASP A CA 1
ATOM 2061 C C . ASP A 1 265 ? -0.026 7.107 13.755 1.00 81.06 265 ASP A C 1
ATOM 2063 O O . ASP A 1 265 ? 0.288 8.023 14.512 1.00 81.06 265 ASP A O 1
ATOM 2067 N N . LEU A 1 266 ? -0.984 6.231 14.083 1.00 81.31 266 LEU A N 1
ATOM 2068 C CA . LEU A 1 266 ? -1.718 6.298 15.354 1.00 81.31 266 LEU A CA 1
ATOM 2069 C C . LEU A 1 266 ? -0.778 6.292 16.564 1.00 81.31 266 LEU A C 1
ATOM 2071 O O . LEU A 1 266 ? -1.007 7.034 17.517 1.00 81.31 266 LEU A O 1
ATOM 2075 N N . VAL A 1 267 ? 0.281 5.484 16.520 1.00 78.06 267 VAL A N 1
ATOM 2076 C CA . VAL A 1 267 ? 1.210 5.335 17.643 1.00 78.06 267 VAL A CA 1
ATOM 2077 C C . VAL A 1 267 ? 2.065 6.587 17.787 1.00 78.06 267 VAL A C 1
ATOM 2079 O O . VAL A 1 267 ? 2.132 7.146 18.878 1.00 78.06 267 VAL A O 1
ATOM 2082 N N . ALA A 1 268 ? 2.677 7.064 16.701 1.00 77.69 268 ALA A N 1
ATOM 2083 C CA . ALA A 1 268 ? 3.559 8.225 16.776 1.00 77.69 268 ALA A CA 1
ATOM 2084 C C . ALA A 1 268 ? 2.796 9.535 17.032 1.00 77.69 268 ALA A C 1
ATOM 2086 O O . ALA A 1 268 ? 3.247 10.374 17.811 1.00 77.69 268 ALA A O 1
ATOM 2087 N N . ASP A 1 269 ? 1.644 9.727 16.385 1.00 80.06 269 ASP A N 1
ATOM 2088 C CA . ASP A 1 269 ? 0.931 11.005 16.420 1.00 80.06 269 ASP A CA 1
ATOM 2089 C C . ASP A 1 269 ? -0.079 11.110 17.573 1.00 80.06 269 ASP A C 1
ATOM 2091 O O . ASP A 1 269 ? -0.301 12.208 18.095 1.00 80.06 269 ASP A O 1
ATOM 2095 N N . TYR A 1 270 ? -0.720 10.007 17.970 1.00 83.38 270 TYR A N 1
ATOM 2096 C CA . TYR A 1 270 ? -1.913 10.042 18.830 1.00 83.38 270 TYR A CA 1
ATOM 2097 C C . TYR A 1 270 ? -1.771 9.273 20.146 1.00 83.38 270 TYR A C 1
ATOM 2099 O O . TYR A 1 270 ? -2.658 9.407 20.988 1.00 83.38 270 TYR A O 1
ATOM 2107 N N . SER A 1 271 ? -0.690 8.512 20.351 1.00 80.81 271 SER A N 1
ATOM 2108 C CA . SER A 1 271 ? -0.468 7.802 21.614 1.00 80.81 271 SER A CA 1
ATOM 2109 C C . SER A 1 271 ? -0.118 8.773 22.731 1.00 80.81 271 SER A C 1
ATOM 2111 O O . SER A 1 271 ? 0.882 9.487 22.658 1.00 80.81 271 SER A O 1
ATOM 2113 N N . ASP A 1 272 ? -0.939 8.767 23.773 1.00 81.06 272 ASP A N 1
ATOM 2114 C CA . ASP A 1 272 ? -0.709 9.506 25.006 1.00 81.06 272 ASP A CA 1
ATOM 2115 C C . ASP A 1 272 ? -1.418 8.781 26.154 1.00 81.06 272 ASP A C 1
ATOM 2117 O O . ASP A 1 272 ? -2.614 8.506 26.053 1.00 81.06 272 ASP A O 1
ATOM 2121 N N . GLU A 1 273 ? -0.694 8.426 27.214 1.00 76.06 273 GLU A N 1
ATOM 2122 C CA . GLU A 1 273 ? -1.261 7.647 28.323 1.00 76.06 273 GLU A CA 1
ATOM 2123 C C . GLU A 1 273 ? -2.343 8.415 29.095 1.00 76.06 273 GLU A C 1
ATOM 2125 O O . GLU A 1 273 ? -3.288 7.794 29.584 1.00 76.06 273 GLU A O 1
ATOM 2130 N N . ASP A 1 274 ? -2.261 9.749 29.139 1.00 76.56 274 ASP A N 1
ATOM 2131 C CA . ASP A 1 274 ? -3.217 10.594 29.857 1.00 76.56 274 ASP A CA 1
ATOM 2132 C C . ASP A 1 274 ? -4.468 10.893 29.015 1.00 76.56 274 ASP A C 1
ATOM 2134 O O . ASP A 1 274 ? -5.558 11.112 29.558 1.00 76.56 274 ASP A O 1
ATOM 2138 N N . PHE A 1 275 ? -4.340 10.870 27.682 1.00 76.88 275 PHE A N 1
ATOM 2139 C CA . PHE A 1 275 ? -5.446 11.163 26.770 1.00 76.88 275 PHE A CA 1
ATOM 2140 C C . PHE A 1 275 ? -5.970 9.929 26.043 1.00 76.88 275 PHE A C 1
ATOM 2142 O O . PHE A 1 275 ? -7.102 9.518 26.261 1.00 76.88 275 PHE A O 1
ATOM 2149 N N . PHE A 1 276 ? -5.199 9.332 25.143 1.00 78.06 276 PHE A N 1
ATOM 2150 C CA . PHE A 1 276 ? -5.679 8.223 24.327 1.00 78.06 276 PHE A CA 1
ATOM 2151 C C . PHE A 1 276 ? -4.603 7.139 24.260 1.00 78.06 276 PHE A C 1
ATOM 2153 O O . PHE A 1 276 ? -3.611 7.305 23.541 1.00 78.06 276 PHE A O 1
ATOM 2160 N N . PRO A 1 277 ? -4.779 6.020 24.989 1.00 76.94 277 PRO A N 1
ATOM 2161 C CA . PRO A 1 277 ? -3.720 5.039 25.165 1.00 76.94 277 PRO A CA 1
ATOM 2162 C C . PRO A 1 277 ? -3.642 4.121 23.940 1.00 76.94 277 PRO A C 1
ATOM 2164 O O . PRO A 1 277 ? -3.966 2.936 24.014 1.00 76.94 277 PRO A O 1
ATOM 2167 N N . VAL A 1 278 ? -3.216 4.664 22.791 1.00 73.50 278 VAL A N 1
ATOM 2168 C CA . VAL A 1 278 ? -3.059 3.909 21.535 1.00 73.50 278 VAL A CA 1
ATOM 2169 C C . VAL A 1 278 ? -2.219 2.668 21.779 1.00 73.50 278 VAL A C 1
ATOM 2171 O O . VAL A 1 278 ? -2.620 1.604 21.344 1.00 73.50 278 VAL A O 1
ATOM 2174 N N . ALA A 1 279 ? -1.115 2.773 22.520 1.00 66.00 279 ALA A N 1
ATOM 2175 C CA . ALA A 1 279 ? -0.259 1.627 22.822 1.00 66.00 279 ALA A CA 1
ATOM 2176 C C . ALA A 1 279 ? -0.967 0.501 23.604 1.00 66.00 279 ALA A C 1
ATOM 2178 O O . ALA A 1 279 ? -0.600 -0.660 23.455 1.00 66.00 279 ALA A O 1
ATOM 2179 N N . ALA A 1 280 ? -1.979 0.823 24.418 1.00 69.06 280 ALA A N 1
ATOM 2180 C CA . ALA A 1 280 ? -2.759 -0.174 25.155 1.00 69.06 280 ALA A CA 1
ATOM 2181 C C . ALA A 1 280 ? -3.908 -0.764 24.319 1.00 69.06 280 ALA A C 1
ATOM 2183 O O . ALA A 1 280 ? -4.299 -1.906 24.531 1.00 69.06 280 ALA A O 1
ATOM 2184 N N . ILE A 1 281 ? -4.465 0.019 23.389 1.00 69.62 281 ILE A N 1
ATOM 2185 C CA . ILE A 1 281 ? -5.585 -0.389 22.521 1.00 69.62 281 ILE A CA 1
ATOM 2186 C C . ILE A 1 281 ? -5.076 -1.148 21.292 1.00 69.62 281 ILE A C 1
ATOM 2188 O O . ILE A 1 281 ? -5.669 -2.127 20.854 1.00 69.62 281 ILE A O 1
ATOM 2192 N N . PHE A 1 282 ? -3.968 -0.677 20.737 1.00 66.94 282 PHE A N 1
ATOM 2193 C CA . PHE A 1 282 ? -3.273 -1.208 19.580 1.00 66.94 282 PHE A CA 1
ATOM 2194 C C . PHE A 1 282 ? -1.927 -1.743 20.045 1.00 66.94 282 PHE A C 1
ATOM 2196 O O . PHE A 1 282 ? -0.876 -1.153 19.782 1.00 66.94 282 PHE A O 1
ATOM 2203 N N . ASP A 1 283 ? -1.957 -2.868 20.756 1.00 60.56 283 ASP A N 1
ATOM 2204 C CA . ASP A 1 283 ? -0.734 -3.616 20.995 1.00 60.56 283 ASP A CA 1
ATOM 2205 C C . ASP A 1 283 ? -0.314 -4.281 19.679 1.00 60.56 283 ASP A C 1
ATOM 2207 O O . ASP A 1 283 ? -0.675 -5.411 19.366 1.00 60.56 283 ASP A O 1
ATOM 2211 N N . CYS A 1 284 ? 0.433 -3.544 18.856 1.00 51.97 284 CYS A N 1
ATOM 2212 C CA . CYS A 1 284 ? 0.976 -4.037 17.592 1.00 51.97 284 CYS A CA 1
ATOM 2213 C C . CYS A 1 284 ? 2.093 -5.082 17.790 1.00 51.97 284 CYS A C 1
ATOM 2215 O O . CYS A 1 284 ? 2.822 -5.375 16.831 1.00 51.97 284 CYS A O 1
ATOM 2217 N N . ARG A 1 285 ? 2.267 -5.628 19.008 1.00 47.91 285 ARG A N 1
ATOM 2218 C CA . ARG A 1 285 ? 3.170 -6.748 19.270 1.00 47.91 285 ARG A CA 1
ATOM 2219 C C . ARG A 1 285 ? 2.879 -7.866 18.281 1.00 47.91 285 ARG A C 1
ATOM 2221 O O . ARG A 1 285 ? 1.754 -8.318 18.089 1.00 47.91 285 ARG A O 1
ATOM 2228 N N . THR A 1 286 ? 3.931 -8.278 17.591 1.00 44.34 286 THR A N 1
ATOM 2229 C CA . THR A 1 286 ? 3.902 -9.475 16.766 1.00 44.34 286 THR A CA 1
ATOM 2230 C C . THR A 1 286 ? 3.734 -10.658 17.700 1.00 44.34 286 THR A C 1
ATOM 2232 O O . THR A 1 286 ? 4.657 -10.978 18.440 1.00 44.34 286 THR A O 1
ATOM 2235 N N . VAL A 1 287 ? 2.557 -11.276 17.695 1.00 43.72 287 VAL A N 1
ATOM 2236 C CA . VAL A 1 287 ? 2.428 -12.638 18.204 1.00 43.72 287 VAL A CA 1
ATOM 2237 C C . VAL A 1 287 ? 3.037 -13.520 17.122 1.00 43.72 287 VAL A C 1
ATOM 2239 O O . VAL A 1 287 ? 2.490 -13.621 16.023 1.00 43.72 287 VAL A O 1
ATOM 2242 N N . GLU A 1 288 ? 4.224 -14.060 17.381 1.00 43.12 288 GLU A N 1
ATOM 2243 C CA . GLU A 1 288 ? 4.748 -15.150 16.566 1.00 43.12 288 GLU A CA 1
ATOM 2244 C C . GLU A 1 288 ? 3.796 -16.329 16.763 1.00 43.12 288 GLU A C 1
ATOM 2246 O O . GLU A 1 288 ? 3.631 -16.830 17.875 1.00 43.12 288 GLU A O 1
ATOM 2251 N N . VAL A 1 289 ? 3.083 -16.711 15.705 1.00 43.75 289 VAL A N 1
ATOM 2252 C CA . VAL A 1 289 ? 2.242 -17.907 15.736 1.00 43.75 289 VAL A CA 1
ATOM 2253 C C . VAL A 1 289 ? 3.190 -19.097 15.633 1.00 43.75 289 VAL A C 1
ATOM 2255 O O . VAL A 1 289 ? 3.543 -19.528 14.536 1.00 43.75 289 VAL A O 1
ATOM 2258 N N . GLU A 1 290 ? 3.669 -19.586 16.776 1.00 40.75 290 GLU A N 1
ATOM 2259 C CA . GLU A 1 290 ? 4.351 -20.876 16.841 1.00 40.75 290 GLU A CA 1
ATOM 2260 C C . GLU A 1 290 ? 3.343 -21.966 16.436 1.00 40.75 290 GLU A C 1
ATOM 2262 O O . GLU A 1 290 ? 2.365 -22.209 17.139 1.00 40.75 290 GLU A O 1
ATOM 2267 N N . GLY A 1 291 ? 3.561 -22.602 15.281 1.00 46.28 291 GLY A N 1
ATOM 2268 C CA . GLY A 1 291 ? 2.830 -23.813 14.894 1.00 46.28 291 GLY A CA 1
ATOM 2269 C C . GLY A 1 291 ? 1.586 -23.610 14.028 1.00 46.28 291 GLY A C 1
ATOM 2270 O O . GLY A 1 291 ? 0.536 -24.178 14.316 1.00 46.28 291 GLY A O 1
ATOM 2271 N N . ALA A 1 292 ? 1.700 -22.905 12.897 1.00 40.38 292 ALA A N 1
ATOM 2272 C CA . ALA A 1 292 ? 0.864 -23.252 11.742 1.00 40.38 292 ALA A CA 1
ATOM 2273 C C . ALA A 1 292 ? 1.386 -24.569 11.133 1.00 40.38 292 ALA A C 1
ATOM 2275 O O . ALA A 1 292 ? 1.951 -24.578 10.039 1.00 40.38 292 ALA A O 1
ATOM 2276 N N . ASP A 1 293 ? 1.267 -25.657 11.899 1.00 46.22 293 ASP A N 1
ATOM 2277 C CA . ASP A 1 293 ? 1.415 -27.014 11.390 1.00 46.22 293 ASP A CA 1
ATOM 2278 C C . ASP A 1 293 ? 0.365 -27.211 10.294 1.00 46.22 293 ASP A C 1
ATOM 2280 O O . ASP A 1 293 ? -0.796 -26.854 10.480 1.00 46.22 293 ASP A O 1
ATOM 2284 N N . ASP A 1 294 ? 0.851 -27.689 9.151 1.00 43.12 294 ASP A N 1
ATOM 2285 C CA . ASP A 1 294 ? 0.195 -28.079 7.904 1.00 43.12 294 ASP A CA 1
ATOM 2286 C C . ASP A 1 294 ? -1.269 -27.642 7.653 1.00 43.12 294 ASP A C 1
ATOM 2288 O O . ASP A 1 294 ? -2.178 -27.925 8.438 1.00 43.12 294 ASP A O 1
ATOM 2292 N N . PRO A 1 295 ? -1.565 -27.033 6.483 1.00 39.62 295 PRO A N 1
ATOM 2293 C CA . PRO A 1 295 ? -2.940 -26.717 6.112 1.00 39.62 295 PRO A CA 1
ATOM 2294 C C . PRO A 1 295 ? -3.806 -27.987 6.187 1.00 39.62 295 PRO A C 1
ATOM 2296 O O . PRO A 1 295 ? -3.389 -29.025 5.667 1.00 39.62 295 PRO A O 1
ATOM 2299 N N . PRO A 1 296 ? -5.003 -27.929 6.805 1.00 41.72 296 PRO A N 1
ATOM 2300 C CA . PRO A 1 296 ? -5.847 -29.104 6.965 1.00 41.72 296 PRO A CA 1
ATOM 2301 C C . PRO A 1 296 ? -6.115 -29.725 5.595 1.00 41.72 296 PRO A C 1
ATOM 2303 O O . PRO A 1 296 ? -6.572 -29.037 4.675 1.00 41.72 296 PRO A O 1
ATOM 2306 N N . GLU A 1 297 ? -5.808 -31.020 5.457 1.00 43.78 297 GLU A N 1
ATOM 2307 C CA . GLU A 1 297 ? -6.101 -31.784 4.249 1.00 43.78 297 GLU A CA 1
ATOM 2308 C C . GLU A 1 297 ? -7.567 -31.560 3.870 1.00 43.78 297 GLU A C 1
ATOM 2310 O O . GLU A 1 297 ? -8.494 -31.844 4.635 1.00 43.78 297 GLU A O 1
ATOM 2315 N N . GLN A 1 298 ? -7.782 -31.011 2.674 1.00 38.00 298 GLN A N 1
ATOM 2316 C CA . GLN A 1 298 ? -9.116 -30.850 2.124 1.00 38.00 298 GLN A CA 1
ATOM 2317 C C . GLN A 1 298 ? -9.700 -32.242 1.872 1.00 38.00 298 GLN A C 1
ATOM 2319 O O . GLN A 1 298 ? -9.479 -32.852 0.825 1.00 38.00 298 GLN A O 1
ATOM 2324 N N . HIS A 1 299 ? -10.471 -32.750 2.835 1.00 34.41 299 HIS A N 1
ATOM 2325 C CA . HIS A 1 299 ? -11.324 -33.909 2.629 1.00 34.41 299 HIS A CA 1
ATOM 2326 C C . HIS A 1 299 ? -12.390 -33.551 1.593 1.00 34.41 299 HIS A C 1
ATOM 2328 O O . HIS A 1 299 ? -13.428 -32.955 1.884 1.00 34.41 299 HIS A O 1
ATOM 2334 N N . ASN A 1 300 ? -12.096 -33.930 0.355 1.00 35.97 300 ASN A N 1
ATOM 2335 C CA . ASN A 1 300 ? -12.976 -33.810 -0.788 1.00 35.97 300 ASN A CA 1
ATOM 2336 C C . ASN A 1 300 ? -14.157 -34.779 -0.596 1.00 35.97 300 ASN A C 1
ATOM 2338 O O . ASN A 1 300 ? -14.122 -35.936 -1.018 1.00 35.97 300 ASN A O 1
ATOM 2342 N N . THR A 1 301 ? -15.193 -34.338 0.118 1.00 39.59 301 THR A N 1
ATOM 2343 C CA . THR A 1 301 ? -16.449 -35.084 0.246 1.00 39.59 301 THR A CA 1
ATOM 2344 C C . THR A 1 301 ? -17.230 -34.921 -1.053 1.00 39.59 301 THR A C 1
ATOM 2346 O O . THR A 1 301 ? -18.012 -33.993 -1.243 1.00 39.59 301 THR A O 1
ATOM 2349 N N . GLY A 1 302 ? -16.960 -35.822 -1.999 1.00 40.22 302 GLY A N 1
ATOM 2350 C CA . GLY A 1 302 ? -17.675 -35.899 -3.265 1.00 40.22 302 GLY A CA 1
ATOM 2351 C C . GLY A 1 302 ? -19.177 -36.070 -3.037 1.00 40.22 302 GLY A C 1
ATOM 2352 O O . GLY A 1 302 ? -19.638 -37.133 -2.626 1.00 40.22 302 GLY A O 1
ATOM 2353 N N . TYR A 1 303 ? -19.946 -35.025 -3.339 1.00 40.62 303 TYR A N 1
ATOM 2354 C CA . TYR A 1 303 ? -21.396 -35.106 -3.469 1.00 40.62 303 TYR A CA 1
ATOM 2355 C C . TYR A 1 303 ? -21.738 -35.859 -4.762 1.00 40.62 303 TYR A C 1
ATOM 2357 O O . TYR A 1 303 ? -21.741 -35.299 -5.857 1.00 40.62 303 TYR A O 1
ATOM 2365 N N . GLY A 1 304 ? -22.021 -37.155 -4.628 1.00 41.47 304 GLY A N 1
ATOM 2366 C CA . GLY A 1 304 ? -22.669 -37.954 -5.663 1.00 41.47 304 GLY A CA 1
ATOM 2367 C C . GLY A 1 304 ? -24.139 -37.557 -5.790 1.00 41.47 304 GLY A C 1
ATOM 2368 O O . GLY A 1 304 ? -24.965 -37.939 -4.964 1.00 41.47 304 GLY A O 1
ATOM 2369 N N . GLY A 1 305 ? -24.475 -36.784 -6.823 1.00 43.84 305 GLY A N 1
ATOM 2370 C CA . GLY A 1 305 ? -25.860 -36.494 -7.187 1.00 43.84 305 GLY A CA 1
ATOM 2371 C C . GLY A 1 305 ? -26.525 -37.713 -7.826 1.00 43.84 305 GLY A C 1
ATOM 2372 O O . GLY A 1 305 ? -26.180 -38.094 -8.943 1.00 43.84 305 GLY A O 1
ATOM 2373 N N . MET A 1 306 ? -27.494 -38.318 -7.132 1.00 44.38 306 MET A N 1
ATOM 2374 C CA . MET A 1 306 ? -28.438 -39.258 -7.739 1.00 44.38 306 MET A CA 1
ATOM 2375 C C . MET A 1 306 ? -29.413 -38.503 -8.648 1.00 44.38 306 MET A C 1
ATOM 2377 O O . MET A 1 306 ? -30.085 -37.563 -8.227 1.00 44.38 306 MET A O 1
ATOM 2381 N N . VAL A 1 307 ? -29.505 -38.949 -9.899 1.00 48.59 307 VAL A N 1
ATOM 2382 C CA . VAL A 1 307 ? -30.469 -38.467 -10.890 1.00 48.59 307 VAL A CA 1
ATOM 2383 C C . VAL A 1 307 ? -31.840 -39.057 -10.551 1.00 48.59 307 VAL A C 1
ATOM 2385 O O . VAL A 1 307 ? -32.037 -40.269 -10.622 1.00 48.59 307 VAL A O 1
ATOM 2388 N N . GLY A 1 308 ? -32.779 -38.205 -10.138 1.00 54.25 308 GLY A N 1
ATOM 2389 C CA . GLY A 1 308 ? -34.158 -38.592 -9.847 1.00 54.25 308 GLY A CA 1
ATOM 2390 C C . GLY A 1 308 ? -34.934 -38.927 -11.122 1.00 54.25 308 GLY A C 1
ATOM 2391 O O . GLY A 1 308 ? -35.043 -38.104 -12.029 1.00 54.25 308 GLY A O 1
ATOM 2392 N N . ALA A 1 309 ? -35.488 -40.139 -11.168 1.00 52.53 309 ALA A N 1
ATOM 2393 C CA . ALA A 1 309 ? -36.434 -40.581 -12.182 1.00 52.53 309 ALA A CA 1
ATOM 2394 C C . ALA A 1 309 ? -37.789 -39.871 -12.012 1.00 52.53 309 ALA A C 1
ATOM 2396 O O . ALA A 1 309 ? -38.348 -39.810 -10.917 1.00 52.53 309 ALA A O 1
ATOM 2397 N N . THR A 1 310 ? -38.322 -39.342 -13.109 1.00 53.50 310 THR A N 1
ATOM 2398 C CA . THR A 1 310 ? -39.653 -38.731 -13.203 1.00 53.50 310 THR A CA 1
ATOM 2399 C C . THR A 1 310 ? -40.714 -39.823 -13.404 1.00 53.50 310 THR A C 1
ATOM 2401 O O . THR A 1 310 ? -40.513 -40.680 -14.266 1.00 53.50 310 THR A O 1
ATOM 2404 N N . PRO A 1 311 ? -41.864 -39.814 -12.701 1.00 60.81 311 PRO A N 1
ATOM 2405 C CA . PRO A 1 311 ? -42.998 -40.649 -13.073 1.00 60.81 311 PRO A CA 1
ATOM 2406 C C . PRO A 1 311 ? -43.852 -39.931 -14.124 1.00 60.81 311 PRO A C 1
ATOM 2408 O O . PRO A 1 311 ? -44.350 -38.828 -13.894 1.00 60.81 311 PRO A O 1
ATOM 2411 N N . GLY A 1 312 ? -44.015 -40.571 -15.282 1.00 54.38 312 GLY A N 1
ATOM 2412 C CA . GLY A 1 312 ? -44.944 -40.149 -16.324 1.00 54.38 312 GLY A CA 1
ATOM 2413 C C . GLY A 1 312 ? -46.395 -40.307 -15.872 1.00 54.38 312 GLY A C 1
ATOM 2414 O O . GLY A 1 312 ? -46.796 -41.371 -15.405 1.00 54.38 312 GLY A O 1
ATOM 2415 N N . GLY A 1 313 ? -47.171 -39.238 -16.028 1.00 48.69 313 GLY A N 1
ATOM 2416 C CA . GLY A 1 313 ? -48.626 -39.254 -15.934 1.00 48.69 313 GLY A CA 1
ATOM 2417 C C . GLY A 1 313 ? -49.263 -39.279 -17.324 1.00 48.69 313 GLY A C 1
ATOM 2418 O O . GLY A 1 313 ? -48.810 -38.593 -18.236 1.00 48.69 313 GLY A O 1
ATOM 2419 N N . THR A 1 314 ? -50.322 -40.068 -17.466 1.00 50.28 314 THR A N 1
ATOM 2420 C CA . THR A 1 314 ? -51.398 -39.931 -18.466 1.00 50.28 314 THR A CA 1
ATOM 2421 C C . THR A 1 314 ? -52.696 -40.351 -17.766 1.00 50.28 314 THR A C 1
ATOM 2423 O O . THR A 1 314 ? -52.640 -41.127 -16.804 1.00 50.28 314 THR A O 1
ATOM 2426 N N . PRO A 1 315 ? -53.836 -39.752 -18.132 1.00 60.12 315 PRO A N 1
ATOM 2427 C CA . PRO A 1 315 ? -54.524 -40.067 -19.385 1.00 60.12 315 PRO A CA 1
ATOM 2428 C C . PRO A 1 315 ? -54.684 -38.887 -20.345 1.00 60.12 315 PRO A C 1
ATOM 2430 O O . PRO A 1 315 ? -54.839 -37.739 -19.872 1.00 60.12 315 PRO A O 1
#

Radius of gyration: 25.61 Å; chains: 1; bounding box: 87×65×63 Å

pLDDT: mean 73.24, std 17.72, range [34.41, 96.19]

Organism: NCBI:txid233186